Protein AF-A0A2T9YH53-F1 (afdb_monomer_lite)

Foldseek 3Di:
DVLVVLLVVLVLAPDLLLVLVCVVCVVLVVLSVQLNCSSLVNHDFLCVCCVVVLFPVQLVQAHLQQRDRHHTDPLCLQPNRPSCVVVNCVLVVVLLPDPVQDDPPCRSSVSSCQLSQVVRPDHNVRCVVCVVPPSNSSVVSSSVSCVVCVVVVVVSSVCRSPDDPDDDDDDDDDPDPDDPPDDPVVVSVVSVCVSVVPQDPVRVVVVVVVVCVVCQCVDPDCRVVCVVPPFDDWDQDPPPRDIDTD

Structure (mmCIF, N/CA/C/O backbone):
data_AF-A0A2T9YH53-F1
#
_entry.id   AF-A0A2T9YH53-F1
#
loop_
_atom_site.group_PDB
_atom_site.id
_atom_site.type_symbol
_atom_site.label_atom_id
_atom_site.label_alt_id
_atom_site.label_comp_id
_atom_site.label_asym_id
_atom_site.label_entity_id
_atom_site.label_seq_id
_atom_site.pdbx_PDB_ins_code
_atom_site.Cartn_x
_atom_site.Cartn_y
_atom_site.Cartn_z
_atom_site.occupancy
_atom_site.B_iso_or_equiv
_atom_site.auth_seq_id
_atom_site.auth_comp_id
_atom_site.auth_asym_id
_atom_site.auth_atom_id
_atom_site.pdbx_PDB_model_num
ATOM 1 N N . SER A 1 1 ? -11.893 -4.637 -3.716 1.00 51.56 1 SER A N 1
ATOM 2 C CA . SER A 1 1 ? -11.389 -3.260 -3.518 1.00 51.56 1 SER A CA 1
ATOM 3 C C . SER A 1 1 ? -11.140 -2.684 -4.897 1.00 51.56 1 SER A C 1
ATOM 5 O O . SER A 1 1 ? -10.740 -3.466 -5.752 1.00 51.56 1 SER A O 1
ATOM 7 N N . LYS A 1 2 ? -11.336 -1.378 -5.120 1.00 47.50 2 LYS A N 1
ATOM 8 C CA . LYS A 1 2 ? -11.025 -0.725 -6.409 1.00 47.50 2 LYS A CA 1
ATOM 9 C C . LYS A 1 2 ? -9.575 -0.972 -6.848 1.00 47.50 2 LYS A C 1
ATOM 11 O O . LYS A 1 2 ? -9.304 -1.132 -8.025 1.00 47.50 2 LYS A O 1
ATOM 16 N N . ILE A 1 3 ? -8.674 -1.162 -5.883 1.00 45.91 3 ILE A N 1
ATOM 17 C CA . ILE A 1 3 ? -7.280 -1.577 -6.097 1.00 45.91 3 ILE A CA 1
ATOM 18 C C . ILE A 1 3 ? -7.173 -2.996 -6.677 1.00 45.91 3 ILE A C 1
ATOM 20 O O . ILE A 1 3 ? -6.344 -3.246 -7.535 1.00 45.91 3 ILE A O 1
ATOM 24 N N . SER A 1 4 ? -8.004 -3.940 -6.226 1.00 47.47 4 SER A N 1
ATOM 25 C CA . SER A 1 4 ? -8.001 -5.330 -6.714 1.00 47.47 4 SER A CA 1
ATOM 26 C C . SER A 1 4 ? -8.462 -5.422 -8.169 1.00 47.47 4 SER A C 1
ATOM 28 O O . SER A 1 4 ? -7.908 -6.190 -8.944 1.00 47.47 4 SER A O 1
ATOM 30 N N . GLU A 1 5 ? -9.475 -4.628 -8.507 1.00 55.78 5 GLU A N 1
ATOM 31 C CA . GLU A 1 5 ? -10.019 -4.489 -9.858 1.00 55.78 5 GLU A CA 1
ATOM 32 C C . GLU A 1 5 ? -9.025 -3.752 -10.766 1.00 55.78 5 GLU A C 1
ATOM 34 O O . GLU A 1 5 ? -8.737 -4.202 -11.868 1.00 55.78 5 GLU A O 1
ATOM 39 N N . TRP A 1 6 ? -8.379 -2.700 -10.255 1.00 58.25 6 TRP A N 1
ATOM 40 C CA . TRP A 1 6 ? -7.305 -1.995 -10.952 1.00 58.25 6 TRP A CA 1
ATOM 41 C C . TRP A 1 6 ? -6.076 -2.879 -11.228 1.00 58.25 6 TRP A C 1
ATOM 43 O O . TRP A 1 6 ? -5.587 -2.869 -12.353 1.00 58.25 6 TRP A O 1
ATOM 53 N N . ILE A 1 7 ? -5.613 -3.687 -10.263 1.00 53.34 7 ILE A N 1
ATOM 54 C CA . ILE A 1 7 ? -4.496 -4.635 -10.463 1.00 53.34 7 ILE A CA 1
ATOM 55 C C . ILE A 1 7 ? -4.819 -5.617 -11.597 1.00 53.34 7 ILE A C 1
ATOM 57 O O . ILE A 1 7 ? -3.971 -5.858 -12.449 1.00 53.34 7 ILE A O 1
ATOM 61 N N . SER A 1 8 ? -6.048 -6.147 -11.627 1.00 54.78 8 SER A N 1
ATOM 62 C CA . SER A 1 8 ? -6.496 -7.080 -12.669 1.00 54.78 8 SER A CA 1
ATOM 63 C C . SER A 1 8 ? -6.620 -6.425 -14.046 1.00 54.78 8 SER A C 1
ATOM 65 O O . SER A 1 8 ? -6.424 -7.099 -15.049 1.00 54.78 8 SER A O 1
ATOM 67 N N . ASN A 1 9 ? -6.961 -5.135 -14.099 1.00 52.62 9 ASN A N 1
ATOM 68 C CA . ASN A 1 9 ? -7.209 -4.417 -15.351 1.00 52.62 9 ASN A CA 1
ATOM 69 C C . ASN A 1 9 ? -5.939 -3.848 -16.003 1.00 52.62 9 ASN A C 1
ATOM 71 O O . ASN A 1 9 ? -5.989 -3.491 -17.175 1.00 52.62 9 ASN A O 1
ATOM 75 N N . ASN A 1 10 ? -4.830 -3.721 -15.266 1.00 51.25 10 ASN A N 1
ATOM 76 C CA . ASN A 1 10 ? -3.613 -3.059 -15.758 1.00 51.25 10 ASN A CA 1
ATOM 77 C C . ASN A 1 10 ? -2.413 -4.008 -15.938 1.00 51.25 10 ASN A C 1
ATOM 79 O O . ASN A 1 10 ? -1.317 -3.534 -16.224 1.00 51.25 10 ASN A O 1
ATOM 83 N N . ASP A 1 11 ? -2.591 -5.325 -15.766 1.00 49.75 11 ASP A N 1
ATOM 84 C CA . ASP A 1 11 ? -1.526 -6.331 -15.960 1.00 49.75 11 ASP A CA 1
ATOM 85 C C . ASP A 1 11 ? -0.241 -6.015 -15.158 1.00 49.75 11 ASP A C 1
ATOM 87 O O . ASP A 1 11 ? 0.897 -6.256 -15.568 1.00 49.75 11 ASP A O 1
ATOM 91 N N . ILE A 1 12 ? -0.422 -5.433 -13.967 1.00 53.00 12 ILE A N 1
ATOM 92 C CA . ILE A 1 12 ? 0.657 -4.968 -13.084 1.00 53.00 12 ILE A CA 1
ATOM 93 C C . ILE A 1 12 ? 1.137 -6.159 -12.244 1.00 53.00 12 ILE A C 1
ATOM 95 O O . ILE A 1 12 ? 1.111 -6.150 -11.012 1.00 53.00 12 ILE A O 1
ATOM 99 N N . GLY A 1 13 ? 1.560 -7.215 -12.938 1.00 52.56 13 GLY A N 1
ATOM 100 C CA . GLY A 1 13 ? 2.227 -8.378 -12.370 1.00 52.56 13 GLY A CA 1
ATOM 101 C C . GLY A 1 13 ? 3.550 -8.010 -11.692 1.00 52.56 13 GLY A C 1
ATOM 102 O O . GLY A 1 13 ? 3.919 -6.833 -11.555 1.00 52.56 13 GLY A O 1
ATOM 103 N N . PHE A 1 14 ? 4.283 -9.032 -11.246 1.00 50.94 14 PHE A N 1
ATOM 104 C CA . PHE A 1 14 ? 5.609 -8.912 -10.629 1.00 50.94 14 PHE A CA 1
ATOM 105 C C . PHE A 1 14 ? 6.586 -8.262 -11.628 1.00 50.94 14 PHE A C 1
ATOM 107 O O . PHE A 1 14 ? 7.255 -8.942 -12.405 1.00 50.94 14 PHE A O 1
ATOM 114 N N . SER A 1 15 ? 6.632 -6.926 -11.684 1.00 57.94 15 SER A N 1
ATOM 115 C CA . SER A 1 15 ? 7.476 -6.247 -12.664 1.00 57.94 15 SER A CA 1
ATOM 116 C C . SER A 1 15 ? 8.926 -6.463 -12.276 1.00 57.94 15 SER A C 1
ATOM 118 O O . SER A 1 15 ? 9.352 -5.984 -11.220 1.00 57.94 15 SER A O 1
ATOM 120 N N . ARG A 1 16 ? 9.679 -7.111 -13.168 1.00 60.81 16 ARG A N 1
ATOM 121 C CA . ARG A 1 16 ? 11.140 -7.283 -13.091 1.00 60.81 16 ARG A CA 1
ATOM 122 C C . ARG A 1 16 ? 11.856 -6.004 -12.638 1.00 60.81 16 ARG A C 1
ATOM 124 O O . ARG A 1 16 ? 12.800 -6.071 -11.872 1.00 60.81 16 ARG A O 1
ATOM 131 N N . ASN A 1 17 ? 11.316 -4.847 -13.002 1.00 71.38 17 ASN A N 1
ATOM 132 C CA . ASN A 1 17 ? 11.894 -3.531 -12.748 1.00 71.38 17 ASN A CA 1
ATOM 133 C C . ASN A 1 17 ? 11.924 -3.137 -11.252 1.00 71.38 17 ASN A C 1
ATOM 135 O O . ASN A 1 17 ? 12.836 -2.431 -10.836 1.00 71.38 17 ASN A O 1
ATOM 139 N N . LEU A 1 18 ? 10.980 -3.603 -10.415 1.00 72.06 18 LEU A N 1
ATOM 140 C CA . LEU A 1 18 ? 11.057 -3.389 -8.955 1.00 72.06 18 LEU A CA 1
ATOM 141 C C . LEU A 1 18 ? 12.054 -4.341 -8.290 1.00 72.06 18 LEU A C 1
ATOM 143 O O . LEU A 1 18 ? 12.697 -3.961 -7.317 1.00 72.06 18 LEU A O 1
ATOM 147 N N . THR A 1 19 ? 12.202 -5.552 -8.825 1.00 73.25 19 THR A N 1
ATOM 148 C CA . THR A 1 19 ? 13.255 -6.485 -8.403 1.00 73.25 19 THR A CA 1
ATOM 149 C C . THR A 1 19 ? 14.634 -5.949 -8.787 1.00 73.25 19 THR A C 1
ATOM 151 O O . THR A 1 19 ? 15.556 -5.996 -7.983 1.00 73.25 19 THR A O 1
ATOM 154 N N . ASP A 1 20 ? 14.766 -5.349 -9.970 1.00 74.19 20 ASP A N 1
ATOM 155 C CA . ASP A 1 20 ? 15.992 -4.666 -10.391 1.00 74.19 20 ASP A CA 1
ATOM 156 C C . ASP A 1 20 ? 16.300 -3.460 -9.486 1.00 74.19 20 ASP A C 1
ATOM 158 O O . ASP A 1 20 ? 17.455 -3.233 -9.132 1.00 74.19 20 ASP A O 1
ATOM 162 N N . LEU A 1 21 ? 15.275 -2.714 -9.053 1.00 75.00 21 LEU A N 1
ATOM 163 C CA . LEU A 1 21 ? 15.433 -1.622 -8.088 1.00 75.00 21 LEU A CA 1
ATOM 164 C C . LEU A 1 21 ? 15.893 -2.132 -6.712 1.00 75.00 21 LEU A C 1
ATOM 166 O O . LEU A 1 21 ? 16.725 -1.500 -6.068 1.00 75.00 21 LEU A O 1
ATOM 170 N N . GLU A 1 22 ? 15.386 -3.282 -6.270 1.00 78.06 22 GLU A N 1
ATOM 171 C CA . GLU A 1 22 ? 15.824 -3.944 -5.038 1.00 78.06 22 GLU A CA 1
ATOM 172 C C . GLU A 1 22 ? 17.295 -4.368 -5.094 1.00 78.06 22 GLU A C 1
ATOM 174 O O . GLU A 1 22 ? 18.016 -4.181 -4.116 1.00 78.06 22 GLU A O 1
ATOM 179 N N . LEU A 1 23 ? 17.760 -4.864 -6.245 1.00 77.69 23 LEU A N 1
ATOM 180 C CA . LEU A 1 23 ? 19.172 -5.194 -6.461 1.00 77.69 23 LEU A CA 1
ATOM 181 C C . LEU A 1 23 ? 20.074 -3.951 -6.443 1.00 77.69 23 LEU A C 1
ATOM 183 O O . LEU A 1 23 ? 21.206 -4.026 -5.973 1.00 77.69 23 LEU A O 1
ATOM 187 N N . LEU A 1 24 ? 19.582 -2.813 -6.940 1.00 76.06 24 LEU A N 1
ATOM 188 C CA . LEU A 1 24 ? 20.323 -1.546 -6.967 1.00 76.06 24 LEU A CA 1
ATOM 189 C C . LEU A 1 24 ? 20.383 -0.844 -5.610 1.00 76.06 24 LEU A C 1
ATOM 191 O O . LEU A 1 24 ? 21.354 -0.149 -5.317 1.00 76.06 24 LEU A O 1
ATOM 195 N N . TYR A 1 25 ? 19.350 -1.020 -4.789 1.00 77.69 25 TYR A N 1
ATOM 196 C CA . TYR A 1 25 ? 19.219 -0.375 -3.488 1.00 77.69 25 TYR A CA 1
ATOM 197 C C . TYR A 1 25 ? 18.960 -1.425 -2.398 1.00 77.69 25 TYR A C 1
ATOM 199 O O . TYR A 1 25 ? 17.868 -1.445 -1.819 1.00 77.69 25 TYR A O 1
ATOM 207 N N . PRO A 1 26 ? 19.951 -2.280 -2.073 1.00 78.38 26 PRO A N 1
ATOM 208 C CA . PRO A 1 26 ? 19.778 -3.369 -1.108 1.00 78.38 26 PRO A CA 1
ATOM 209 C C . PRO A 1 26 ? 19.396 -2.861 0.288 1.00 78.38 26 PRO A C 1
ATOM 211 O O . PRO A 1 26 ? 18.558 -3.469 0.951 1.00 78.38 26 PRO A O 1
ATOM 214 N N . GLU A 1 27 ? 19.891 -1.683 0.684 1.00 76.44 27 GLU A N 1
ATOM 215 C CA . GLU A 1 27 ? 19.500 -0.983 1.921 1.00 76.44 27 GLU A CA 1
ATOM 216 C C . GLU A 1 27 ? 17.981 -0.741 2.022 1.00 76.44 27 GLU A C 1
ATOM 218 O O . GLU A 1 27 ? 17.404 -0.675 3.107 1.00 76.44 27 GLU A O 1
ATOM 223 N N . HIS A 1 28 ? 17.302 -0.647 0.876 1.00 77.19 28 HIS A N 1
ATOM 224 C CA . HIS A 1 28 ? 15.867 -0.397 0.777 1.00 77.19 28 HIS A CA 1
ATOM 225 C C . HIS A 1 28 ? 15.062 -1.663 0.449 1.00 77.19 28 HIS A C 1
ATOM 227 O O . HIS A 1 28 ? 13.840 -1.575 0.311 1.00 77.19 28 HIS A O 1
ATOM 233 N N . SER A 1 29 ? 15.693 -2.843 0.364 1.00 81.06 29 SER A N 1
ATOM 234 C CA . SER A 1 29 ? 15.044 -4.105 -0.033 1.00 81.06 29 SER A CA 1
ATOM 235 C C . SER A 1 29 ? 13.776 -4.383 0.778 1.00 81.06 29 SER A C 1
ATOM 237 O O . SER A 1 29 ? 12.696 -4.555 0.212 1.00 81.06 29 SER A O 1
ATOM 239 N N . SER A 1 30 ? 13.845 -4.295 2.112 1.00 80.06 30 SER A N 1
ATOM 240 C CA . SER A 1 30 ? 12.690 -4.545 2.993 1.00 80.06 30 SER A CA 1
ATOM 241 C C . SER A 1 30 ? 11.481 -3.638 2.708 1.00 80.06 30 SER A C 1
ATOM 243 O O . SER A 1 30 ? 10.330 -4.002 2.966 1.00 80.06 30 SER A O 1
ATOM 245 N N . VAL A 1 31 ? 11.735 -2.452 2.160 1.00 84.38 31 VAL A N 1
ATOM 246 C CA . VAL A 1 31 ? 10.747 -1.421 1.853 1.00 84.38 31 VAL A CA 1
ATOM 247 C C . VAL A 1 31 ? 10.212 -1.595 0.436 1.00 84.38 31 VAL A C 1
ATOM 249 O O . VAL A 1 31 ? 9.001 -1.531 0.226 1.00 84.38 31 VAL A O 1
ATOM 252 N N . ILE A 1 32 ? 11.083 -1.915 -0.520 1.00 83.31 32 ILE A N 1
ATOM 253 C CA . ILE A 1 32 ? 10.700 -2.282 -1.887 1.00 83.31 32 ILE A CA 1
ATOM 254 C C . ILE A 1 32 ? 9.802 -3.526 -1.860 1.00 83.31 32 ILE A C 1
ATOM 256 O O . ILE A 1 32 ? 8.762 -3.556 -2.516 1.00 83.31 32 ILE A O 1
ATOM 260 N N . GLN A 1 33 ? 10.083 -4.487 -0.977 1.00 83.44 33 GLN A N 1
ATOM 261 C CA . GLN A 1 33 ? 9.203 -5.627 -0.715 1.00 83.44 33 GLN A CA 1
ATOM 262 C C . GLN A 1 33 ? 7.802 -5.214 -0.238 1.00 83.44 33 GLN A C 1
ATOM 264 O O . GLN A 1 33 ? 6.816 -5.880 -0.559 1.00 83.44 33 GLN A O 1
ATOM 269 N N . LYS A 1 34 ? 7.655 -4.104 0.498 1.00 88.19 34 LYS A N 1
ATOM 270 C CA . LYS A 1 34 ? 6.325 -3.577 0.859 1.00 88.19 34 LYS A CA 1
ATOM 271 C C . LYS A 1 34 ? 5.604 -3.001 -0.356 1.00 88.19 34 LYS A C 1
ATOM 273 O O . LYS A 1 34 ? 4.411 -3.251 -0.492 1.00 88.19 34 LYS A O 1
ATOM 278 N N . ILE A 1 35 ? 6.307 -2.301 -1.247 1.00 87.25 35 ILE A N 1
ATOM 279 C CA . ILE A 1 35 ? 5.751 -1.803 -2.518 1.00 87.25 35 ILE A CA 1
ATOM 280 C C . ILE A 1 35 ? 5.279 -2.978 -3.383 1.00 87.25 35 ILE A C 1
ATOM 282 O O . ILE A 1 35 ? 4.137 -2.982 -3.843 1.00 87.25 35 ILE A O 1
ATOM 286 N N . ILE A 1 36 ? 6.102 -4.023 -3.520 1.00 82.75 36 ILE A N 1
ATOM 287 C CA . ILE A 1 36 ? 5.736 -5.264 -4.216 1.00 82.75 36 ILE A CA 1
ATOM 288 C C . ILE A 1 36 ? 4.481 -5.872 -3.581 1.00 82.75 36 ILE A C 1
ATOM 290 O O . ILE A 1 36 ? 3.508 -6.145 -4.283 1.00 82.75 36 ILE A O 1
ATOM 294 N N . LYS A 1 37 ? 4.447 -6.014 -2.247 1.00 84.19 37 LYS A N 1
ATOM 295 C CA . LYS A 1 37 ? 3.269 -6.509 -1.514 1.00 84.19 37 LYS A CA 1
ATOM 296 C C . LYS A 1 37 ? 2.022 -5.667 -1.776 1.00 84.19 37 LYS A C 1
ATOM 298 O O . LYS A 1 37 ? 0.938 -6.238 -1.864 1.00 84.19 37 LYS A O 1
ATOM 303 N N . ILE A 1 38 ? 2.140 -4.345 -1.890 1.00 85.38 38 ILE A N 1
ATOM 304 C CA . ILE A 1 38 ? 1.010 -3.468 -2.223 1.00 85.38 38 ILE A CA 1
ATOM 305 C C . ILE A 1 38 ? 0.497 -3.792 -3.629 1.00 85.38 38 ILE A C 1
ATOM 307 O O . ILE A 1 38 ? -0.699 -4.039 -3.786 1.00 85.38 38 ILE A O 1
ATOM 311 N N . ARG A 1 39 ? 1.395 -3.882 -4.617 1.00 80.56 39 ARG A N 1
ATOM 312 C CA . ARG A 1 39 ? 1.048 -4.178 -6.017 1.00 80.56 39 ARG A CA 1
ATOM 313 C C . ARG A 1 39 ? 0.346 -5.513 -6.200 1.00 80.56 39 ARG A C 1
ATOM 315 O O . ARG A 1 39 ? -0.628 -5.585 -6.930 1.00 80.56 39 ARG A O 1
ATOM 322 N N . ILE A 1 40 ? 0.780 -6.555 -5.496 1.00 73.50 40 ILE A N 1
ATOM 323 C CA . ILE A 1 40 ? 0.149 -7.884 -5.587 1.00 73.50 40 ILE A CA 1
ATOM 324 C C . ILE A 1 40 ? -1.048 -8.050 -4.631 1.00 73.50 40 ILE A C 1
ATOM 326 O O . ILE A 1 40 ? -1.585 -9.148 -4.473 1.00 73.50 40 ILE A O 1
ATOM 330 N N . GLY A 1 41 ? -1.448 -6.990 -3.915 1.00 76.56 41 GLY A N 1
ATOM 331 C CA . GLY A 1 41 ? -2.545 -7.030 -2.941 1.00 76.56 41 GLY A CA 1
ATOM 332 C C . GLY A 1 41 ? -2.250 -7.855 -1.677 1.00 76.56 41 GLY A C 1
ATOM 333 O O . GLY A 1 41 ? -3.166 -8.226 -0.933 1.00 76.56 41 GLY A O 1
ATOM 334 N N . CYS A 1 42 ? -0.980 -8.154 -1.406 1.00 81.06 42 CYS A N 1
ATOM 335 C CA . CYS A 1 42 ? -0.516 -8.891 -0.228 1.00 81.06 42 CYS A CA 1
ATOM 336 C C . CYS A 1 42 ? -0.131 -7.993 0.957 1.00 81.06 42 CYS A C 1
ATOM 338 O O . CYS A 1 42 ? 0.196 -8.510 2.020 1.00 81.06 42 CYS A O 1
ATOM 340 N N . PHE A 1 43 ? -0.205 -6.670 0.820 1.00 88.62 43 PHE A N 1
ATOM 341 C CA . PHE A 1 43 ? 0.053 -5.746 1.923 1.00 88.62 43 PHE A CA 1
ATOM 342 C C . PHE A 1 43 ? -1.017 -5.849 3.024 1.00 88.62 43 PHE A C 1
ATOM 344 O O . PHE A 1 43 ? -2.219 -5.904 2.744 1.00 88.62 43 PHE A O 1
ATOM 351 N N . ASN A 1 44 ? -0.573 -5.870 4.284 1.00 90.31 44 ASN A N 1
ATOM 352 C CA . ASN A 1 44 ? -1.451 -5.974 5.448 1.00 90.31 44 ASN A CA 1
ATOM 353 C C . ASN A 1 44 ? -1.977 -4.590 5.847 1.00 90.31 44 ASN A C 1
ATOM 355 O O . ASN A 1 44 ? -1.256 -3.756 6.395 1.00 90.31 44 ASN A O 1
ATOM 359 N N . THR A 1 45 ? -3.258 -4.375 5.570 1.00 94.00 45 THR A N 1
ATOM 360 C CA . THR A 1 45 ? -4.038 -3.214 6.018 1.00 94.00 45 THR A CA 1
ATOM 361 C C . THR A 1 45 ? -4.960 -3.632 7.160 1.00 94.00 45 THR A C 1
ATOM 363 O O . THR A 1 45 ? -5.320 -4.812 7.218 1.00 94.00 45 THR A O 1
ATOM 366 N N . ALA A 1 46 ? -5.387 -2.710 8.032 1.00 94.00 46 ALA A N 1
ATOM 367 C CA . ALA A 1 46 ? -6.308 -3.069 9.113 1.00 94.00 46 ALA A CA 1
ATOM 368 C C . ALA A 1 46 ? -7.601 -3.691 8.572 1.00 94.00 46 ALA A C 1
ATOM 370 O O . ALA A 1 46 ? -8.045 -4.703 9.101 1.00 94.00 46 ALA A O 1
ATOM 371 N N . LEU A 1 47 ? -8.129 -3.192 7.443 1.00 92.12 47 LEU A N 1
ATOM 372 C CA . LEU A 1 47 ? -9.297 -3.791 6.793 1.00 92.12 47 LEU A CA 1
ATOM 373 C C . LEU A 1 47 ? -9.066 -5.263 6.426 1.00 92.12 47 LEU A C 1
ATOM 375 O O . LEU A 1 47 ? -9.953 -6.098 6.591 1.00 92.12 47 LEU A O 1
ATOM 379 N N . LYS A 1 48 ? -7.886 -5.594 5.888 1.00 91.94 48 LYS A N 1
ATOM 380 C CA . LYS A 1 48 ? -7.561 -6.972 5.499 1.00 91.94 48 LYS A CA 1
ATOM 381 C C . LYS A 1 48 ? -7.413 -7.872 6.725 1.00 91.94 48 LYS A C 1
ATOM 383 O O . LYS A 1 48 ? -7.905 -8.994 6.692 1.00 91.94 48 LYS A O 1
ATOM 388 N N . LEU A 1 49 ? -6.780 -7.365 7.781 1.00 92.94 49 LEU A N 1
ATOM 389 C CA . LEU A 1 49 ? -6.585 -8.091 9.035 1.00 92.94 49 LEU A CA 1
ATOM 390 C C . LEU A 1 49 ? -7.901 -8.293 9.804 1.00 92.94 49 LEU A C 1
ATOM 392 O O . LEU A 1 49 ? -8.121 -9.361 10.365 1.00 92.94 49 LEU A O 1
ATOM 396 N N . ALA A 1 50 ? -8.810 -7.319 9.778 1.00 92.00 50 ALA A N 1
ATOM 397 C CA . ALA A 1 50 ? -10.148 -7.453 10.350 1.00 92.00 50 ALA A CA 1
ATOM 398 C C . ALA A 1 50 ? -10.983 -8.485 9.575 1.00 92.00 50 ALA A C 1
ATOM 400 O O . ALA A 1 50 ? -11.587 -9.382 10.156 1.00 92.00 50 ALA A O 1
ATOM 401 N N . LYS A 1 51 ? -10.927 -8.456 8.235 1.00 90.25 51 LYS A N 1
ATOM 402 C CA . LYS A 1 51 ? -11.579 -9.474 7.392 1.00 90.25 51 LYS A CA 1
ATOM 403 C C . LYS A 1 51 ? -11.064 -10.890 7.643 1.00 90.25 51 LYS A C 1
ATOM 405 O O . LYS A 1 51 ? -11.838 -11.832 7.510 1.00 90.25 51 LYS A O 1
ATOM 410 N N . SER A 1 52 ? -9.787 -11.049 7.994 1.00 89.50 52 SER A N 1
ATOM 411 C CA . SER A 1 52 ? -9.206 -12.343 8.373 1.00 89.50 52 SER A CA 1
ATOM 412 C C . SER A 1 52 ? -9.383 -12.692 9.852 1.00 89.50 52 SER A C 1
ATOM 414 O O . SER A 1 52 ? -8.765 -13.652 10.303 1.00 89.50 52 SER A O 1
ATOM 416 N N . LYS A 1 53 ? -10.189 -11.927 10.606 1.00 90.06 53 LYS A N 1
ATOM 417 C CA . LYS A 1 53 ? -10.417 -12.106 12.052 1.00 90.06 53 LYS A CA 1
ATOM 418 C C . LYS A 1 53 ? -9.136 -12.041 12.894 1.00 90.06 53 LYS A C 1
ATOM 420 O O . LYS A 1 53 ? -9.065 -12.598 13.980 1.00 90.06 53 LYS A O 1
ATOM 425 N N . THR A 1 54 ? -8.107 -11.370 12.377 1.00 91.69 54 THR A N 1
ATOM 426 C CA . THR A 1 54 ? -6.843 -11.107 13.080 1.00 91.69 54 THR A CA 1
ATOM 427 C C . THR A 1 54 ? -6.916 -9.823 13.903 1.00 91.69 54 THR A C 1
ATOM 429 O O . THR A 1 54 ? -6.221 -9.698 14.901 1.00 91.69 54 THR A O 1
ATOM 432 N N . LEU A 1 55 ? -7.748 -8.871 13.478 1.00 92.44 55 LEU A N 1
ATOM 433 C CA . LEU A 1 55 ? -8.120 -7.685 14.246 1.00 92.44 55 LEU A CA 1
ATOM 434 C C . LEU A 1 55 ? -9.625 -7.708 14.527 1.00 92.44 55 LEU A C 1
ATOM 436 O O . LEU A 1 55 ? -10.374 -8.375 13.809 1.00 92.44 55 LEU A O 1
ATOM 440 N N . ALA A 1 56 ? -10.052 -6.945 15.535 1.00 92.56 56 ALA A N 1
ATOM 441 C CA . ALA A 1 56 ? -11.458 -6.771 15.878 1.00 92.56 56 ALA A CA 1
ATOM 442 C C . ALA A 1 56 ? -12.294 -6.260 14.689 1.00 92.56 56 ALA A C 1
ATOM 444 O O . ALA A 1 56 ? -11.823 -5.485 13.847 1.00 92.56 56 ALA A O 1
ATOM 445 N N . ASP A 1 57 ? -13.566 -6.662 14.650 1.00 93.94 57 ASP A N 1
ATOM 446 C CA . ASP A 1 57 ? -14.485 -6.328 13.556 1.00 93.94 57 ASP A CA 1
ATOM 447 C C . ASP A 1 57 ? -14.778 -4.820 13.452 1.00 93.94 57 ASP A C 1
ATOM 449 O O . ASP A 1 57 ? -15.174 -4.349 12.385 1.00 93.94 57 ASP A O 1
ATOM 453 N N . GLU A 1 58 ? -14.512 -4.026 14.499 1.00 93.81 58 GLU A N 1
ATOM 454 C CA . GLU A 1 58 ? -14.620 -2.562 14.425 1.00 93.81 58 GLU A CA 1
ATOM 455 C C . GLU A 1 58 ? -13.735 -1.964 13.313 1.00 93.81 58 GLU A C 1
ATOM 457 O O . GLU A 1 58 ? -14.132 -1.010 12.636 1.00 93.81 58 GLU A O 1
ATOM 462 N N . TYR A 1 59 ? -12.579 -2.575 13.031 1.00 94.69 59 TYR A N 1
ATOM 463 C CA . TYR A 1 59 ? -11.643 -2.112 12.002 1.00 94.69 59 TYR A CA 1
ATOM 464 C C . TYR A 1 59 ? -12.080 -2.457 10.570 1.00 94.69 59 TYR A C 1
ATOM 466 O O . TYR A 1 59 ? -11.401 -2.095 9.605 1.00 94.69 59 TYR A O 1
ATOM 474 N N . LEU A 1 60 ? -13.241 -3.102 10.394 1.00 93.00 60 LEU A N 1
ATOM 475 C CA . LEU A 1 60 ? -13.892 -3.223 9.087 1.00 93.00 60 LEU A CA 1
ATOM 476 C C . LEU A 1 60 ? -14.405 -1.877 8.567 1.00 93.00 60 LEU A C 1
ATOM 478 O O . LEU A 1 60 ? -14.494 -1.707 7.353 1.00 93.00 60 LEU A O 1
ATOM 482 N N . ASN A 1 61 ? -14.712 -0.936 9.466 1.00 95.06 61 ASN A N 1
ATOM 483 C CA . ASN A 1 61 ? -15.264 0.382 9.131 1.00 95.06 61 ASN A CA 1
ATOM 484 C C . ASN A 1 61 ? -14.469 1.544 9.745 1.00 95.06 61 ASN A C 1
ATOM 486 O O . ASN A 1 61 ? -14.799 2.704 9.517 1.00 95.06 61 ASN A O 1
ATOM 490 N N . LYS A 1 62 ? -13.418 1.248 10.514 1.00 95.12 62 LYS A N 1
ATOM 491 C CA . LYS A 1 62 ? -12.642 2.227 11.277 1.00 95.12 62 LYS A CA 1
ATOM 492 C C . LYS A 1 62 ? -11.150 2.063 11.022 1.00 95.12 62 LYS A C 1
ATOM 494 O O . LYS A 1 62 ? -10.643 0.952 10.869 1.00 95.12 62 LYS A O 1
ATOM 499 N N . CYS A 1 63 ? -10.429 3.175 11.004 1.00 96.19 63 CYS A N 1
ATOM 500 C CA . CYS A 1 63 ? -8.977 3.172 10.885 1.00 96.19 63 CYS A CA 1
ATOM 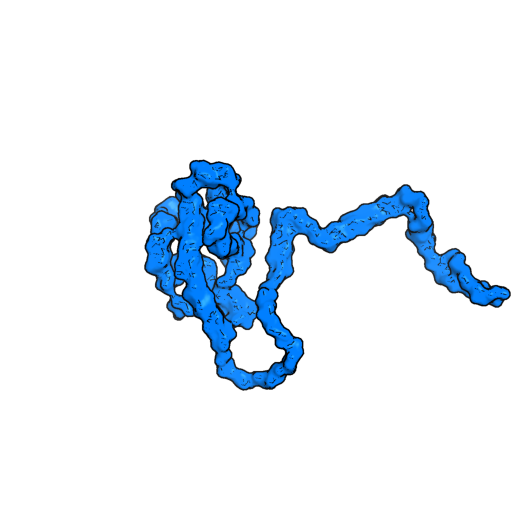501 C C . CYS A 1 63 ? -8.327 3.213 12.279 1.00 96.19 63 CYS A C 1
ATOM 503 O O . CYS A 1 63 ? -8.575 4.176 13.006 1.00 96.19 63 CYS A O 1
ATOM 505 N N . PRO A 1 64 ? -7.439 2.264 12.638 1.00 95.69 64 PRO A N 1
ATOM 506 C CA . PRO A 1 64 ? -6.767 2.264 13.944 1.00 95.69 64 PRO A CA 1
ATOM 507 C C . PRO A 1 64 ? -5.761 3.408 14.124 1.00 95.69 64 PRO A C 1
ATOM 509 O O . PRO A 1 64 ? -5.310 3.678 15.229 1.00 95.69 64 PRO A O 1
ATOM 512 N N . PHE A 1 65 ? -5.367 4.072 13.035 1.00 96.06 65 PHE A N 1
ATOM 513 C CA . PHE A 1 65 ? -4.332 5.106 13.064 1.00 96.06 65 PHE A CA 1
ATOM 514 C C . PHE A 1 65 ? -4.899 6.511 13.223 1.00 96.06 65 PHE A C 1
ATOM 516 O O . PHE A 1 65 ? -4.329 7.329 13.941 1.00 96.06 65 PHE A O 1
ATOM 523 N N . CYS A 1 66 ? -5.992 6.814 12.518 1.00 95.50 66 CYS A N 1
ATOM 524 C CA . CYS A 1 66 ? -6.621 8.134 12.557 1.00 95.50 66 CYS A CA 1
ATOM 525 C C . CYS A 1 66 ? -7.962 8.163 13.294 1.00 95.50 66 CYS A C 1
ATOM 527 O O . CYS A 1 66 ? -8.540 9.238 13.420 1.00 95.50 66 CYS A O 1
ATOM 529 N N . ASN A 1 67 ? -8.464 7.009 13.749 1.00 92.75 67 ASN A N 1
ATOM 530 C CA . ASN A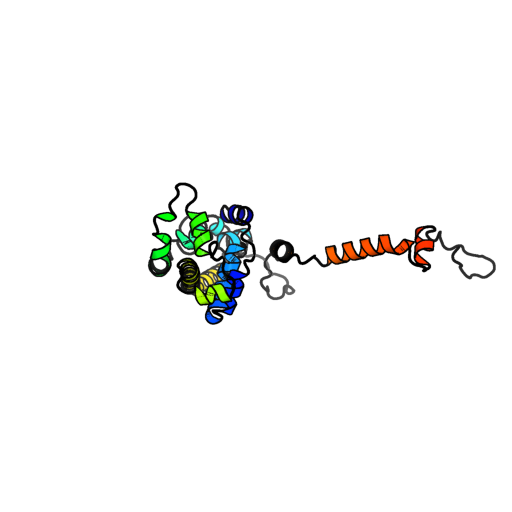 1 67 ? -9.729 6.848 14.473 1.00 92.75 67 ASN A CA 1
ATOM 531 C C . ASN A 1 67 ? -10.982 7.360 13.742 1.00 92.75 67 ASN A C 1
ATOM 533 O O . ASN A 1 67 ? -12.046 7.474 14.345 1.00 92.75 67 ASN A O 1
ATOM 537 N N . LYS A 1 68 ? -10.891 7.630 12.435 1.00 93.06 68 LYS A N 1
ATOM 538 C CA . LYS A 1 68 ? -12.045 7.990 11.606 1.00 93.06 68 LYS A CA 1
ATOM 539 C C . LYS A 1 68 ? -12.857 6.748 11.239 1.00 93.06 68 LYS A C 1
ATOM 541 O O . LYS A 1 68 ? -12.298 5.656 11.102 1.00 93.06 68 LYS A O 1
ATOM 546 N N . PHE A 1 69 ? -14.157 6.946 11.015 1.00 94.25 69 PHE A N 1
ATOM 547 C CA . PHE A 1 69 ? -15.086 5.939 10.490 1.00 94.25 69 PHE A CA 1
ATOM 548 C C . PHE A 1 69 ? -14.896 5.742 8.974 1.00 94.25 69 PHE A C 1
ATOM 550 O O . PHE A 1 69 ? -15.778 5.977 8.155 1.00 94.25 69 PHE A O 1
ATOM 557 N N . GLU A 1 70 ? -13.670 5.391 8.600 1.00 90.50 70 GLU A N 1
ATOM 558 C CA . GLU A 1 70 ? -13.280 4.953 7.267 1.00 90.50 70 GLU A CA 1
ATOM 559 C C . GLU A 1 70 ? -12.276 3.807 7.458 1.00 90.50 70 GLU A C 1
ATOM 561 O O . GLU A 1 70 ? -11.330 3.958 8.239 1.00 90.50 70 GLU A O 1
ATOM 566 N N . PRO A 1 71 ? -12.439 2.657 6.782 1.00 92.38 71 PRO A N 1
ATOM 567 C CA . PRO A 1 71 ? -11.515 1.550 6.941 1.00 92.38 71 PRO A CA 1
ATOM 568 C C . PRO A 1 71 ? -10.131 1.895 6.415 1.00 92.38 71 PRO A C 1
ATOM 570 O O . PRO A 1 71 ? -9.953 2.523 5.366 1.00 92.38 71 PRO A O 1
ATOM 573 N N . GLU A 1 72 ? -9.124 1.382 7.105 1.00 94.50 72 GLU A N 1
ATOM 574 C CA . GLU A 1 72 ? -7.758 1.539 6.655 1.00 94.50 72 GLU A CA 1
ATOM 575 C C . GLU A 1 72 ? -7.486 0.616 5.458 1.00 94.50 72 GLU A C 1
ATOM 577 O O . GLU A 1 72 ? -7.292 -0.589 5.603 1.00 94.50 72 GLU A O 1
ATOM 582 N N . THR A 1 73 ? -7.517 1.192 4.258 1.00 90.88 73 THR A N 1
ATOM 583 C CA . THR A 1 73 ? -7.111 0.584 2.981 1.00 90.88 73 THR A CA 1
ATOM 584 C C . THR A 1 73 ? -5.748 1.123 2.539 1.00 90.88 73 THR A C 1
ATOM 586 O O . THR A 1 73 ? -5.242 2.074 3.125 1.00 90.88 73 THR A O 1
ATOM 589 N N . VAL A 1 74 ? -5.154 0.575 1.471 1.00 88.56 74 VAL A N 1
ATOM 590 C CA . VAL A 1 74 ? -3.930 1.153 0.876 1.00 88.56 74 VAL A CA 1
ATOM 591 C C . VAL A 1 74 ? -4.180 2.589 0.395 1.00 88.56 74 VAL A C 1
ATOM 593 O O . VAL A 1 74 ? -3.356 3.457 0.654 1.00 88.56 74 VAL A O 1
ATOM 596 N N . GLU A 1 75 ? -5.327 2.862 -0.237 1.00 86.00 75 GLU A N 1
ATOM 597 C CA . GLU A 1 75 ? -5.715 4.221 -0.647 1.00 86.00 75 GLU A CA 1
ATOM 598 C C . GLU A 1 75 ? -5.830 5.161 0.556 1.00 86.00 75 GLU A C 1
ATOM 600 O O . GLU A 1 75 ? -5.289 6.267 0.548 1.00 86.00 75 GLU A O 1
ATOM 605 N N . HIS A 1 76 ? -6.504 4.713 1.618 1.00 89.25 76 HIS A N 1
ATOM 606 C CA . HIS A 1 76 ? -6.611 5.500 2.838 1.00 89.25 76 HIS A CA 1
ATOM 607 C C . HIS A 1 76 ? -5.221 5.744 3.441 1.00 89.25 76 HIS A C 1
ATOM 609 O O . HIS A 1 76 ? -4.862 6.881 3.716 1.00 89.25 76 HIS A O 1
ATOM 615 N N . TYR A 1 77 ? -4.395 4.711 3.581 1.00 91.62 77 TYR A N 1
ATOM 616 C CA . TYR A 1 77 ? -3.043 4.813 4.124 1.00 91.62 77 TYR A CA 1
ATOM 617 C C . TYR A 1 77 ? -2.147 5.781 3.333 1.00 91.62 77 TYR A C 1
ATOM 619 O O . TYR A 1 77 ? -1.542 6.673 3.937 1.00 91.62 77 TYR A O 1
ATOM 627 N N . LEU A 1 78 ? -2.101 5.652 2.004 1.00 88.62 78 LEU A N 1
ATOM 628 C CA . LEU A 1 78 ? -1.201 6.423 1.145 1.00 88.62 78 LEU A CA 1
ATOM 629 C C . LEU A 1 78 ? -1.683 7.848 0.860 1.00 88.62 78 LEU A C 1
ATOM 631 O O . LEU A 1 78 ? -0.826 8.710 0.704 1.00 88.62 78 LEU A O 1
ATOM 635 N N . PHE A 1 79 ? -2.997 8.130 0.845 1.00 85.75 79 PHE A N 1
ATOM 636 C CA . PHE A 1 79 ? -3.507 9.445 0.400 1.00 85.75 79 PHE A CA 1
ATOM 637 C C . PHE A 1 79 ? -4.446 10.176 1.356 1.00 85.75 79 PHE A C 1
ATOM 639 O O . PHE A 1 79 ? -4.548 11.395 1.248 1.00 85.75 79 PHE A O 1
ATOM 646 N N . LYS A 1 80 ? -5.127 9.496 2.291 1.00 88.12 80 LYS A N 1
ATOM 647 C CA . LYS A 1 80 ? -6.221 10.123 3.071 1.00 88.12 80 LYS A CA 1
ATOM 648 C C . LYS A 1 80 ? -6.029 10.128 4.584 1.00 88.12 80 LYS A C 1
ATOM 650 O O . LYS A 1 80 ? -6.525 11.018 5.266 1.00 88.12 80 LYS A O 1
ATOM 655 N N . CYS A 1 81 ? -5.309 9.151 5.124 1.00 93.38 81 CYS A N 1
ATOM 656 C CA . CYS A 1 81 ? -5.182 8.929 6.558 1.00 93.38 81 CYS A CA 1
ATOM 657 C C . CYS A 1 81 ? -4.533 10.143 7.213 1.00 93.38 81 CYS A C 1
ATOM 659 O O . CYS A 1 81 ? -3.399 10.480 6.863 1.00 93.38 81 CYS A O 1
ATOM 661 N N . SER A 1 82 ? -5.245 10.772 8.151 1.00 93.50 82 SER A N 1
ATOM 662 C CA . SER A 1 82 ? -4.805 12.022 8.777 1.00 93.50 82 SER A CA 1
ATOM 663 C C . SER A 1 82 ? -3.685 11.835 9.795 1.00 93.50 82 SER A C 1
ATOM 665 O O . SER A 1 82 ? -3.033 12.802 10.162 1.00 93.50 82 SER A O 1
ATOM 667 N N . LYS A 1 83 ? -3.422 10.595 10.231 1.00 96.25 83 LYS A N 1
ATOM 668 C CA . LYS A 1 83 ? -2.272 10.277 11.090 1.00 96.25 83 LYS A CA 1
ATOM 669 C C . LYS A 1 83 ? -0.934 10.529 10.393 1.00 96.25 83 LYS A C 1
ATOM 671 O O . LYS A 1 83 ? 0.057 10.775 11.066 1.00 96.25 83 LYS A O 1
ATOM 676 N N . TRP A 1 84 ? -0.920 10.435 9.064 1.00 95.00 84 TRP A N 1
ATOM 677 C CA . TRP A 1 84 ? 0.290 10.507 8.247 1.00 95.00 84 TRP A CA 1
ATOM 678 C C . TRP A 1 84 ? 0.361 11.781 7.408 1.00 95.00 84 TRP A C 1
ATOM 680 O O . TRP A 1 84 ? 1.126 11.808 6.451 1.00 95.00 84 TRP A O 1
ATOM 690 N N . THR A 1 85 ? -0.464 12.794 7.693 1.00 92.12 85 THR A N 1
ATOM 691 C CA . THR A 1 85 ? -0.548 14.011 6.870 1.00 92.12 85 THR A CA 1
ATOM 692 C C . THR A 1 85 ? 0.808 14.690 6.742 1.00 92.12 85 THR A C 1
ATOM 694 O O . THR A 1 85 ? 1.243 14.941 5.623 1.00 92.12 85 THR A O 1
ATOM 697 N N . ASP A 1 86 ? 1.505 14.907 7.857 1.00 91.56 86 ASP A N 1
ATOM 698 C CA . ASP A 1 86 ? 2.763 15.657 7.868 1.00 91.56 86 ASP A CA 1
ATOM 699 C C . ASP A 1 86 ? 3.873 14.889 7.142 1.00 91.56 86 ASP A C 1
ATOM 701 O O . ASP A 1 86 ? 4.532 15.433 6.257 1.00 91.56 86 ASP A O 1
ATOM 705 N N . GLN A 1 87 ? 4.027 13.588 7.427 1.00 93.31 87 GLN A N 1
ATOM 706 C CA . GLN A 1 87 ? 4.997 12.738 6.729 1.00 93.31 87 GLN A CA 1
ATOM 707 C C . GLN A 1 87 ? 4.668 12.616 5.239 1.00 93.31 87 GLN A C 1
ATOM 709 O O . GLN A 1 87 ? 5.565 12.645 4.401 1.00 93.31 87 GLN A O 1
ATOM 714 N N . ARG A 1 88 ? 3.383 12.482 4.889 1.00 93.44 88 ARG A N 1
ATOM 715 C CA . ARG A 1 88 ? 2.939 12.397 3.495 1.00 93.44 88 ARG A CA 1
ATOM 716 C C . ARG A 1 88 ? 3.228 13.697 2.762 1.00 93.44 88 ARG A C 1
ATOM 718 O O . ARG A 1 88 ? 3.745 13.639 1.657 1.00 93.44 88 ARG A O 1
ATOM 725 N N . GLN A 1 89 ? 2.924 14.846 3.353 1.00 90.19 89 GLN A N 1
ATOM 726 C CA . GLN A 1 89 ? 3.170 16.136 2.718 1.00 90.19 89 GLN A CA 1
ATOM 727 C C . GLN A 1 89 ? 4.670 16.397 2.562 1.00 90.19 89 GLN A C 1
ATOM 729 O O . GLN A 1 89 ? 5.104 16.837 1.504 1.00 90.19 89 GLN A O 1
ATOM 734 N N . SER A 1 90 ? 5.459 16.065 3.585 1.00 92.81 90 SER A N 1
ATOM 735 C CA . SER A 1 90 ? 6.912 16.228 3.579 1.00 92.81 90 SER A CA 1
ATOM 736 C C . SER A 1 90 ? 7.613 15.341 2.540 1.00 92.81 90 SER A C 1
ATOM 738 O O . SER A 1 90 ? 8.525 15.807 1.869 1.00 92.81 90 SER A O 1
ATOM 740 N N . ILE A 1 91 ? 7.185 14.081 2.381 1.00 91.81 91 ILE A N 1
ATOM 741 C CA . ILE A 1 91 ? 7.883 13.090 1.537 1.00 91.81 91 ILE A CA 1
ATOM 742 C C . ILE A 1 91 ? 7.246 12.945 0.146 1.00 91.81 91 ILE A C 1
ATOM 744 O O . ILE A 1 91 ? 7.944 12.792 -0.852 1.00 91.81 91 ILE A O 1
ATOM 748 N N . LEU A 1 92 ? 5.914 12.944 0.073 1.00 88.62 92 LEU A N 1
ATOM 749 C CA . LEU A 1 92 ? 5.146 12.675 -1.149 1.00 88.62 92 LEU A CA 1
ATOM 750 C C . LEU A 1 92 ? 4.468 13.920 -1.728 1.00 88.62 92 LEU A C 1
ATOM 752 O O . LEU A 1 92 ? 3.876 13.830 -2.804 1.00 88.62 92 LEU A O 1
ATOM 756 N N . GLY A 1 93 ? 4.539 15.070 -1.050 1.00 85.06 93 GLY A N 1
ATOM 757 C CA . GLY A 1 93 ? 3.809 16.282 -1.429 1.00 85.06 93 GLY A CA 1
ATOM 758 C C . GLY A 1 93 ? 4.073 16.727 -2.867 1.00 85.06 93 GLY A C 1
ATOM 759 O O . GLY A 1 93 ? 3.125 17.068 -3.574 1.00 85.06 93 GLY A O 1
ATOM 760 N N . GLU A 1 94 ? 5.323 16.636 -3.330 1.00 83.94 94 GLU A N 1
ATOM 761 C CA . GLU A 1 94 ? 5.728 17.006 -4.697 1.00 83.94 94 GLU A CA 1
ATOM 762 C C . GLU A 1 94 ? 5.102 16.119 -5.783 1.00 83.94 94 GLU A C 1
ATOM 764 O O . GLU A 1 94 ? 4.907 16.569 -6.909 1.00 83.94 94 GLU A O 1
ATOM 769 N N . TYR A 1 95 ? 4.770 14.868 -5.454 1.00 80.31 95 TYR A N 1
ATOM 770 C CA . TYR A 1 95 ? 4.188 13.898 -6.389 1.00 80.31 95 TYR A CA 1
ATOM 771 C C . TYR A 1 95 ? 2.662 13.871 -6.308 1.00 80.31 95 TYR A C 1
ATOM 773 O O . TYR A 1 95 ? 1.989 13.668 -7.315 1.00 80.31 95 TYR A O 1
ATOM 781 N N . ILE A 1 96 ? 2.106 14.102 -5.116 1.00 75.88 96 ILE A N 1
ATOM 782 C CA . ILE A 1 96 ? 0.656 14.144 -4.892 1.00 75.88 96 ILE A CA 1
ATOM 783 C C . ILE A 1 96 ? 0.053 15.445 -5.440 1.00 75.88 96 ILE A C 1
ATOM 785 O O . ILE A 1 96 ? -1.078 15.435 -5.919 1.00 75.88 96 ILE A O 1
ATOM 789 N N . SER A 1 97 ? 0.806 16.549 -5.412 1.00 67.12 97 SER A N 1
ATOM 790 C CA . SER A 1 97 ? 0.333 17.871 -5.851 1.00 67.12 97 SER A CA 1
ATOM 791 C C . SER A 1 97 ? 0.464 18.117 -7.361 1.00 67.12 97 SER A C 1
ATOM 793 O O . SER A 1 97 ? 0.164 19.220 -7.815 1.00 67.12 97 SER A O 1
ATOM 795 N N . GLN A 1 98 ? 0.920 17.143 -8.163 1.00 57.53 98 GLN A N 1
ATOM 796 C CA . GLN A 1 98 ? 1.110 17.375 -9.599 1.00 57.53 98 GLN A CA 1
ATOM 797 C C . GLN A 1 98 ? -0.236 17.466 -10.348 1.00 57.53 98 GLN A C 1
ATOM 799 O O . GLN A 1 98 ? -1.022 16.514 -10.318 1.00 57.53 98 GLN A O 1
ATOM 804 N N . PRO A 1 99 ? -0.496 18.565 -11.086 1.00 44.62 99 PRO A N 1
ATOM 805 C CA . PRO A 1 99 ? -1.785 18.820 -11.741 1.00 44.62 99 PRO A CA 1
ATOM 806 C C . PRO A 1 99 ? -2.117 17.831 -12.870 1.00 44.62 99 PRO A C 1
ATOM 808 O O . PRO A 1 99 ? -3.286 17.631 -13.194 1.00 44.62 99 PRO A O 1
ATOM 811 N N . ASN A 1 100 ? -1.115 17.145 -13.426 1.00 47.16 100 ASN A N 1
ATOM 812 C CA . ASN A 1 100 ? -1.271 16.239 -14.572 1.00 47.16 100 ASN A CA 1
ATOM 813 C C . ASN A 1 100 ? -1.976 14.910 -14.226 1.00 47.16 100 ASN A C 1
ATOM 815 O O . ASN A 1 100 ? -2.370 14.167 -15.122 1.00 47.16 100 ASN A O 1
ATOM 819 N N . LEU A 1 101 ? -2.138 14.598 -12.935 1.00 48.59 101 LEU A N 1
ATOM 820 C CA . LEU A 1 101 ? -2.740 13.349 -12.448 1.00 48.59 101 LEU A CA 1
ATOM 821 C C . LEU A 1 101 ? -4.208 13.523 -12.017 1.00 48.59 101 LEU A C 1
ATOM 823 O O . LEU A 1 101 ? -4.882 12.542 -11.689 1.00 48.59 101 LEU A O 1
ATOM 827 N N . ILE A 1 102 ? -4.733 14.754 -12.070 1.00 45.34 102 ILE A N 1
ATOM 828 C CA . ILE A 1 102 ? -6.100 15.109 -11.677 1.00 45.34 102 ILE A CA 1
ATOM 829 C C . ILE A 1 102 ? -7.055 14.952 -12.869 1.00 45.34 102 ILE A C 1
ATOM 831 O O . ILE A 1 102 ? -7.547 15.922 -13.432 1.00 45.34 102 ILE A O 1
ATOM 835 N N . VAL A 1 103 ? -7.340 13.708 -13.267 1.00 41.34 103 VAL A N 1
ATOM 836 C CA . VAL A 1 103 ? -8.514 13.422 -14.114 1.00 41.34 103 VAL A CA 1
ATOM 837 C C . VAL A 1 103 ? -9.714 13.144 -13.198 1.00 41.34 103 VAL A C 1
ATOM 839 O O . VAL A 1 103 ? -9.650 12.186 -12.413 1.00 41.34 103 VAL A O 1
ATOM 842 N N . PRO A 1 104 ? -10.813 13.921 -13.276 1.00 34.22 104 PRO A N 1
ATOM 843 C CA . PRO A 1 104 ? -11.998 13.698 -12.452 1.00 34.22 104 PRO A CA 1
ATOM 844 C C . PRO A 1 104 ? -12.532 12.273 -12.657 1.00 34.22 104 PRO A C 1
ATOM 846 O O . PRO A 1 104 ? -12.757 11.844 -13.784 1.00 34.22 104 PRO A O 1
ATOM 849 N N . GLY A 1 105 ? -12.688 11.518 -11.566 1.00 45.69 105 GLY A N 1
ATOM 850 C CA . GLY A 1 105 ? -13.269 10.167 -11.573 1.00 45.69 105 GLY A CA 1
ATOM 851 C C . GLY A 1 105 ? -12.284 8.986 -11.530 1.00 45.69 105 GLY A C 1
ATOM 852 O O . GLY A 1 105 ? -12.736 7.865 -11.311 1.00 45.69 105 GLY A O 1
ATOM 853 N N . SER A 1 106 ? -10.961 9.200 -11.664 1.00 48.69 106 SER A N 1
ATOM 854 C CA . SER A 1 106 ? -9.943 8.113 -11.680 1.00 48.69 106 SER A CA 1
ATOM 855 C C . SER A 1 106 ? -8.626 8.406 -10.930 1.00 48.69 106 SER A C 1
ATOM 857 O O . SER A 1 106 ? -7.662 7.647 -11.026 1.00 48.69 106 SER A O 1
ATOM 859 N N . THR A 1 107 ? -8.563 9.498 -10.168 1.00 56.88 107 THR A N 1
ATOM 860 C CA . THR A 1 107 ? -7.329 10.067 -9.594 1.00 56.88 107 THR A CA 1
ATOM 861 C C . THR A 1 107 ? -6.519 9.103 -8.729 1.00 56.88 107 THR A C 1
ATOM 863 O O . THR A 1 107 ? -5.315 8.969 -8.933 1.00 56.88 107 THR A O 1
ATOM 866 N N . CYS A 1 108 ? -7.148 8.394 -7.786 1.00 60.25 108 CYS A N 1
ATOM 867 C CA . CYS A 1 108 ? -6.401 7.548 -6.850 1.00 60.25 108 CYS A CA 1
ATOM 868 C C . CYS A 1 108 ? -5.720 6.353 -7.526 1.00 60.25 108 CYS A C 1
ATOM 870 O O . CYS A 1 108 ? -4.633 5.981 -7.106 1.00 60.25 108 CYS A O 1
ATOM 872 N N . SER A 1 109 ? -6.310 5.759 -8.567 1.00 65.06 109 SER A N 1
ATOM 873 C CA . SER A 1 109 ? -5.748 4.560 -9.198 1.00 65.06 109 SER A CA 1
ATOM 874 C C . SER A 1 109 ? -4.548 4.870 -10.094 1.00 65.06 109 SER A C 1
ATOM 876 O O . SER A 1 109 ? -3.561 4.146 -10.048 1.00 65.06 109 SER A O 1
ATOM 878 N N . LYS A 1 110 ? -4.591 5.978 -10.846 1.00 68.94 110 LYS A N 1
ATOM 879 C CA . LYS A 1 110 ? -3.448 6.441 -11.655 1.00 68.94 110 LYS A CA 1
ATOM 880 C C . LYS A 1 110 ? -2.288 6.914 -10.778 1.00 68.94 110 LYS A C 1
ATOM 882 O O . LYS A 1 110 ? -1.156 6.505 -10.990 1.00 68.94 110 LYS A O 1
ATOM 887 N N . LEU A 1 111 ? -2.583 7.698 -9.734 1.00 72.38 111 LEU A N 1
ATOM 888 C CA . LEU A 1 111 ? -1.582 8.125 -8.748 1.00 72.38 111 LEU A CA 1
ATOM 889 C C . LEU A 1 111 ? -0.941 6.936 -8.023 1.00 72.38 111 LEU A C 1
ATOM 891 O O . LEU A 1 111 ? 0.270 6.920 -7.818 1.00 72.38 111 LEU A O 1
ATOM 895 N N . LEU A 1 112 ? -1.739 5.926 -7.653 1.00 75.38 112 LEU A N 1
ATOM 896 C CA . LEU A 1 112 ? -1.223 4.665 -7.117 1.00 75.38 112 LEU A CA 1
ATOM 897 C C . LEU A 1 112 ? -0.274 3.990 -8.096 1.00 75.38 112 LEU A C 1
ATOM 899 O O . LEU A 1 112 ? 0.810 3.590 -7.691 1.00 75.38 112 LEU A O 1
ATOM 903 N N . GLY A 1 113 ? -0.663 3.892 -9.364 1.00 74.25 113 GLY A N 1
ATOM 904 C CA . GLY A 1 113 ? 0.185 3.396 -10.437 1.00 74.25 113 GLY A CA 1
ATOM 905 C C . GLY A 1 113 ? 1.549 4.067 -10.475 1.00 74.25 113 GLY A C 1
ATOM 906 O O . GLY A 1 113 ? 2.573 3.405 -10.297 1.00 74.25 113 GLY A O 1
ATOM 907 N N . THR A 1 114 ? 1.571 5.392 -10.603 1.00 77.00 114 THR A N 1
ATOM 908 C CA . THR A 1 114 ? 2.807 6.182 -10.665 1.00 77.00 114 THR A CA 1
ATOM 909 C C . THR A 1 114 ? 3.680 6.011 -9.415 1.00 77.00 114 THR A C 1
ATOM 911 O O . THR A 1 114 ? 4.886 5.801 -9.539 1.00 77.00 114 THR A O 1
ATOM 914 N N . LEU A 1 115 ? 3.099 6.045 -8.209 1.00 79.62 115 LEU A N 1
ATOM 915 C CA . LEU A 1 115 ? 3.844 5.873 -6.949 1.00 79.62 115 LEU A CA 1
ATOM 916 C C . LEU A 1 115 ? 4.367 4.443 -6.742 1.00 79.62 115 LEU A C 1
ATOM 918 O O . LEU A 1 115 ? 5.370 4.233 -6.063 1.00 79.62 115 LEU A O 1
ATOM 922 N N . LEU A 1 116 ? 3.700 3.450 -7.330 1.00 79.06 116 LEU A N 1
ATOM 923 C CA . LEU A 1 116 ? 4.083 2.038 -7.260 1.00 79.06 116 LEU A CA 1
ATOM 924 C C . LEU A 1 116 ? 4.922 1.590 -8.472 1.00 79.06 116 LEU A C 1
ATOM 926 O O . LEU A 1 116 ? 5.225 0.399 -8.618 1.00 79.06 116 LEU A O 1
ATOM 930 N N . GLY A 1 117 ? 5.332 2.537 -9.318 1.00 74.62 117 GLY A N 1
ATOM 931 C CA . GLY A 1 117 ? 6.264 2.303 -10.412 1.00 74.62 117 GLY A CA 1
ATOM 932 C C . GLY A 1 117 ? 5.638 1.689 -11.660 1.00 74.62 117 GLY A C 1
ATOM 933 O O . GLY A 1 117 ? 6.304 0.913 -12.337 1.00 74.62 117 GLY A O 1
ATOM 934 N N . GLU A 1 118 ? 4.382 2.011 -11.976 1.00 73.19 118 GLU A N 1
ATOM 935 C CA . GLU A 1 118 ? 3.743 1.651 -13.255 1.00 73.19 118 GLU A CA 1
ATOM 936 C C . GLU A 1 118 ? 4.538 2.196 -14.456 1.00 73.19 118 GLU A C 1
ATOM 938 O O . GLU A 1 118 ? 4.729 1.505 -15.456 1.00 73.19 118 GLU A O 1
ATOM 943 N N . GLU A 1 119 ? 5.082 3.409 -14.335 1.00 69.12 119 GLU A N 1
ATOM 944 C CA . GLU A 1 119 ? 5.882 4.056 -15.384 1.00 69.12 119 GLU A CA 1
ATOM 945 C C . GLU A 1 119 ? 7.336 3.560 -15.448 1.00 69.12 119 GLU A C 1
ATOM 947 O O . GLU A 1 119 ? 8.076 3.917 -16.369 1.00 69.12 119 GLU A O 1
ATOM 952 N N . LEU A 1 120 ? 7.771 2.712 -14.507 1.00 68.62 120 LEU A N 1
ATOM 953 C CA . LEU A 1 120 ? 9.102 2.115 -14.554 1.00 68.62 120 LEU A CA 1
ATOM 954 C C . LEU A 1 120 ? 9.131 1.062 -15.660 1.00 68.62 120 LEU A C 1
ATOM 956 O O . LEU A 1 120 ? 8.796 -0.095 -15.430 1.00 68.62 120 LEU A O 1
ATOM 960 N N . LYS A 1 121 ? 9.563 1.457 -16.861 1.00 68.50 121 LYS A N 1
ATOM 961 C CA . LYS A 1 121 ? 9.779 0.575 -18.025 1.00 68.50 121 LYS A CA 1
ATOM 962 C C . LYS A 1 121 ? 11.263 0.280 -18.284 1.00 68.50 121 LYS A C 1
ATOM 964 O O . LYS A 1 121 ? 11.653 -0.017 -19.409 1.00 68.50 121 LYS A O 1
ATOM 969 N N . PHE A 1 122 ? 12.104 0.390 -17.260 1.00 65.06 122 PHE A N 1
ATOM 970 C CA . PHE A 1 122 ? 13.554 0.234 -17.379 1.00 65.06 122 PHE A CA 1
ATOM 971 C C . PHE A 1 122 ? 14.017 -1.127 -16.858 1.00 65.06 122 PHE A C 1
ATOM 973 O O . PHE A 1 122 ? 13.554 -1.568 -15.812 1.00 65.06 122 PHE A O 1
ATOM 980 N N . ASN A 1 123 ? 14.976 -1.745 -17.550 1.00 64.38 123 ASN A N 1
ATOM 981 C CA . ASN A 1 123 ? 15.779 -2.837 -16.991 1.00 64.38 123 ASN A CA 1
ATOM 982 C C . ASN A 1 123 ? 16.852 -2.282 -16.030 1.00 64.38 123 ASN A C 1
ATOM 984 O O . ASN A 1 123 ? 17.101 -1.076 -16.025 1.00 64.38 123 ASN A O 1
ATOM 988 N N . TYR A 1 124 ? 17.531 -3.146 -15.271 1.00 61.41 124 TYR A N 1
ATOM 989 C CA . TYR A 1 124 ? 18.628 -2.785 -14.354 1.00 61.41 124 TYR A CA 1
ATOM 990 C C . TYR A 1 124 ? 19.589 -1.697 -14.887 1.00 61.41 124 TYR A C 1
ATOM 992 O O . TYR A 1 124 ? 19.793 -0.662 -14.250 1.00 61.41 124 TYR A O 1
ATOM 1000 N N . ALA A 1 125 ? 20.138 -1.875 -16.096 1.00 67.50 125 ALA A N 1
ATOM 1001 C CA . ALA A 1 125 ? 21.054 -0.907 -16.712 1.00 67.50 125 ALA A CA 1
ATOM 1002 C C . ALA A 1 125 ? 20.367 0.424 -17.078 1.00 67.50 125 ALA A C 1
ATOM 1004 O O . ALA A 1 125 ? 20.982 1.490 -17.016 1.00 67.50 125 ALA A O 1
ATOM 1005 N N . GLY A 1 126 ? 19.090 0.367 -17.455 1.00 67.69 126 GLY A N 1
ATOM 1006 C CA . GLY A 1 126 ? 18.246 1.527 -17.695 1.00 67.69 126 GLY A CA 1
ATOM 1007 C C . GLY A 1 126 ? 17.958 2.309 -16.418 1.00 67.69 126 GLY A C 1
ATOM 1008 O O . GLY A 1 126 ? 18.012 3.532 -16.465 1.00 67.69 126 GLY A O 1
ATOM 1009 N N . ILE A 1 127 ? 17.727 1.646 -15.280 1.00 68.44 127 ILE A N 1
ATOM 1010 C CA . ILE A 1 127 ? 17.486 2.318 -13.993 1.00 68.44 127 ILE A CA 1
ATOM 1011 C C . ILE A 1 127 ? 18.742 3.070 -13.542 1.00 68.44 127 ILE A C 1
ATOM 1013 O O . ILE A 1 127 ? 18.643 4.238 -13.185 1.00 68.44 127 ILE A O 1
ATOM 1017 N N . LEU A 1 128 ? 19.929 2.460 -13.646 1.00 68.25 128 LEU A N 1
ATOM 1018 C CA . LEU A 1 128 ? 21.201 3.118 -13.308 1.00 68.25 128 LEU A CA 1
ATOM 1019 C C . LEU A 1 128 ? 21.432 4.409 -14.101 1.00 68.25 128 LEU A C 1
ATOM 1021 O O . LEU A 1 128 ? 21.825 5.427 -13.537 1.00 68.25 128 LEU A O 1
ATOM 1025 N N . LYS A 1 129 ? 21.151 4.388 -15.407 1.00 76.00 129 LYS A N 1
ATOM 1026 C CA . LYS A 1 129 ? 21.301 5.566 -16.276 1.00 76.00 129 LYS A CA 1
ATOM 1027 C C . LYS A 1 129 ? 20.219 6.625 -16.048 1.00 76.00 129 LYS A C 1
ATOM 1029 O O . LYS A 1 129 ? 20.429 7.785 -16.380 1.00 76.00 129 LYS A O 1
ATOM 1034 N N . ASN A 1 130 ? 19.079 6.229 -15.484 1.00 67.62 130 ASN A N 1
ATOM 1035 C CA . ASN A 1 130 ? 17.885 7.056 -15.324 1.00 67.62 130 ASN A CA 1
ATOM 1036 C C . ASN A 1 130 ? 17.484 7.243 -13.852 1.00 67.62 130 ASN A C 1
ATOM 1038 O O . ASN A 1 130 ? 16.325 7.547 -13.566 1.00 67.62 130 ASN A O 1
ATOM 1042 N N . ALA A 1 131 ? 18.424 7.102 -12.913 1.00 72.69 131 ALA A N 1
ATOM 1043 C CA . ALA A 1 131 ? 18.157 7.201 -11.475 1.00 72.69 131 ALA A CA 1
ATOM 1044 C C . ALA A 1 131 ? 17.519 8.549 -11.083 1.00 72.69 131 ALA A C 1
ATOM 1046 O O . ALA A 1 131 ? 16.737 8.634 -10.140 1.00 72.69 131 ALA A O 1
ATOM 1047 N N . SER A 1 132 ? 17.804 9.601 -11.856 1.00 77.31 132 SER A N 1
ATOM 1048 C CA . SER A 1 132 ? 17.267 10.948 -11.650 1.00 77.31 132 SER A CA 1
ATOM 1049 C C . SER A 1 132 ? 15.872 11.178 -12.244 1.00 77.31 132 SER A C 1
ATOM 1051 O O . SER A 1 132 ? 15.339 12.282 -12.097 1.00 77.31 132 SER A O 1
ATOM 1053 N N . THR A 1 133 ? 15.277 10.189 -12.918 1.00 81.44 133 THR A N 1
ATOM 1054 C CA . THR A 1 133 ? 13.955 10.347 -13.540 1.00 81.44 133 THR A CA 1
ATOM 1055 C C . THR A 1 133 ? 12.842 10.488 -12.496 1.00 81.44 133 THR A C 1
ATOM 1057 O O . THR A 1 133 ? 12.918 9.872 -11.429 1.00 81.44 133 THR A O 1
ATOM 1060 N N . PRO A 1 134 ? 11.773 11.251 -12.795 1.00 79.56 134 PRO A N 1
ATOM 1061 C CA . PRO A 1 134 ? 10.639 11.416 -11.883 1.00 79.56 134 PRO A CA 1
ATOM 1062 C C . PRO A 1 134 ? 10.003 10.091 -11.441 1.00 79.56 134 PRO A C 1
ATOM 1064 O O . PRO A 1 134 ? 9.616 9.971 -10.285 1.00 79.56 134 PRO A O 1
ATOM 1067 N N . ALA A 1 135 ? 9.965 9.082 -12.320 1.00 77.94 135 ALA A N 1
ATOM 1068 C CA . ALA A 1 135 ? 9.405 7.763 -12.021 1.00 77.94 135 ALA A CA 1
ATOM 1069 C C . ALA A 1 135 ? 10.236 6.962 -11.001 1.00 77.94 135 ALA A C 1
ATOM 1071 O O . ALA A 1 135 ? 9.680 6.273 -10.151 1.00 77.94 135 ALA A O 1
ATOM 1072 N N . VAL A 1 136 ? 11.571 7.043 -11.051 1.00 80.94 136 VAL A N 1
ATOM 1073 C CA . VAL A 1 136 ? 12.425 6.394 -10.038 1.00 80.94 136 VAL A CA 1
ATOM 1074 C C . VAL A 1 136 ? 12.309 7.140 -8.712 1.00 80.94 136 VAL A C 1
ATOM 1076 O O . VAL A 1 136 ? 12.137 6.520 -7.662 1.00 80.94 136 VAL A O 1
ATOM 1079 N N . LYS A 1 137 ? 12.333 8.476 -8.756 1.00 85.88 137 LYS A N 1
ATOM 1080 C CA . LYS A 1 137 ? 12.220 9.302 -7.553 1.00 85.88 137 LYS A CA 1
ATOM 1081 C C . LYS A 1 137 ? 10.867 9.139 -6.853 1.00 85.88 137 LYS A C 1
ATOM 1083 O O . LYS A 1 137 ? 10.858 9.012 -5.636 1.00 85.88 137 LYS A O 1
ATOM 1088 N N . SER A 1 138 ? 9.751 9.040 -7.581 1.00 86.38 138 SER A N 1
ATOM 1089 C CA . SER A 1 138 ? 8.420 8.829 -6.985 1.00 86.38 138 SER A CA 1
ATOM 1090 C C . SER A 1 138 ? 8.321 7.500 -6.224 1.00 86.38 138 SER A C 1
ATOM 1092 O O . SER A 1 138 ? 7.764 7.444 -5.123 1.00 86.38 138 SER A O 1
ATOM 1094 N N . VAL A 1 139 ? 8.910 6.432 -6.768 1.00 86.38 139 VAL A N 1
ATOM 1095 C CA . VAL A 1 139 ? 8.957 5.112 -6.122 1.00 86.38 139 VAL A CA 1
ATOM 1096 C C . VAL A 1 139 ? 9.871 5.132 -4.901 1.00 86.38 139 VAL A C 1
ATOM 1098 O O . VAL A 1 139 ? 9.499 4.603 -3.852 1.00 86.38 139 VAL A O 1
ATOM 1101 N N . LEU A 1 140 ? 11.034 5.784 -4.989 1.00 87.12 140 LEU A N 1
ATOM 1102 C CA . LEU A 1 140 ? 11.939 5.943 -3.848 1.00 87.12 140 LEU A CA 1
ATOM 1103 C C . LEU A 1 140 ? 11.319 6.801 -2.736 1.00 87.12 140 LEU A C 1
ATOM 1105 O O . LEU A 1 140 ? 11.402 6.425 -1.570 1.00 87.12 140 LEU A O 1
ATOM 1109 N N . SER A 1 141 ? 10.620 7.888 -3.066 1.00 89.44 141 SER A N 1
ATOM 1110 C CA . SER A 1 141 ? 9.866 8.683 -2.089 1.00 89.44 141 SER A CA 1
ATOM 1111 C C . SER A 1 141 ? 8.730 7.872 -1.457 1.00 89.44 141 SER A C 1
ATOM 1113 O O . SER A 1 141 ? 8.513 7.936 -0.247 1.00 89.44 141 SER A O 1
ATOM 1115 N N . THR A 1 142 ? 8.051 7.018 -2.230 1.00 90.75 142 THR A N 1
ATOM 1116 C CA . THR A 1 142 ? 7.065 6.066 -1.686 1.00 90.75 142 THR A CA 1
ATOM 1117 C C . THR A 1 142 ? 7.717 5.085 -0.721 1.00 90.75 142 THR A C 1
ATOM 1119 O O . THR A 1 142 ? 7.183 4.845 0.362 1.00 90.75 142 THR A O 1
ATOM 1122 N N . ALA A 1 143 ? 8.900 4.567 -1.053 1.00 90.12 143 ALA A N 1
ATOM 1123 C CA . ALA A 1 143 ? 9.667 3.727 -0.145 1.00 90.12 143 ALA A CA 1
ATOM 1124 C C . ALA A 1 143 ? 9.999 4.487 1.152 1.00 90.12 143 ALA A C 1
ATOM 1126 O O . ALA A 1 143 ? 9.673 4.017 2.240 1.00 90.12 143 ALA A O 1
ATOM 1127 N N . GLN A 1 144 ? 10.537 5.703 1.063 1.00 91.69 144 GLN A N 1
ATOM 1128 C CA . GLN A 1 144 ? 10.838 6.539 2.231 1.00 91.69 144 GLN A CA 1
ATOM 1129 C C . GLN A 1 144 ? 9.610 6.758 3.128 1.00 91.69 144 GLN A C 1
ATOM 1131 O O . GLN A 1 144 ? 9.704 6.603 4.347 1.00 91.69 144 GLN A O 1
ATOM 1136 N N . PHE A 1 145 ? 8.436 7.018 2.547 1.00 93.94 145 PHE A N 1
ATOM 1137 C CA . PHE A 1 145 ? 7.185 7.132 3.300 1.00 93.94 145 PHE A CA 1
ATOM 1138 C C . PHE A 1 145 ? 6.805 5.820 4.013 1.00 93.94 145 PHE A C 1
ATOM 1140 O O . PHE A 1 145 ? 6.444 5.816 5.197 1.00 93.94 145 PHE A O 1
ATOM 1147 N N . LEU A 1 146 ? 6.916 4.679 3.326 1.00 92.75 146 LEU A N 1
ATOM 1148 C CA . LEU A 1 146 ? 6.658 3.359 3.913 1.00 92.75 146 LEU A CA 1
ATOM 1149 C C . LEU A 1 146 ? 7.655 3.008 5.025 1.00 92.75 146 LEU A C 1
ATOM 1151 O O . LEU A 1 146 ? 7.295 2.280 5.952 1.00 92.75 146 LEU A O 1
ATOM 1155 N N . THR A 1 147 ? 8.889 3.508 4.951 1.00 91.88 147 THR A N 1
ATOM 1156 C CA . THR A 1 147 ? 9.891 3.393 6.018 1.00 91.88 147 THR A CA 1
ATOM 1157 C C . THR A 1 147 ? 9.492 4.232 7.221 1.00 91.88 147 THR A C 1
ATOM 1159 O O . THR A 1 147 ? 9.350 3.687 8.315 1.00 91.88 147 THR A O 1
ATOM 1162 N N . ALA A 1 148 ? 9.222 5.524 7.008 1.00 91.94 148 ALA A N 1
ATOM 1163 C CA . ALA A 1 148 ? 8.895 6.482 8.063 1.00 91.94 148 ALA A CA 1
ATOM 1164 C C . ALA A 1 148 ? 7.671 6.063 8.893 1.00 91.94 148 ALA A C 1
ATOM 1166 O O . ALA A 1 148 ? 7.608 6.291 10.097 1.00 91.94 148 ALA A O 1
ATOM 1167 N N . THR A 1 149 ? 6.702 5.405 8.259 1.00 94.19 149 THR A N 1
ATOM 1168 C CA . THR A 1 149 ? 5.459 4.971 8.912 1.00 94.19 149 THR A CA 1
ATOM 1169 C C . THR A 1 149 ? 5.504 3.522 9.417 1.00 94.19 149 THR A C 1
ATOM 1171 O O . THR A 1 149 ? 4.608 3.091 10.146 1.00 94.19 149 THR A O 1
ATOM 1174 N N . SER A 1 150 ? 6.543 2.751 9.071 1.00 90.50 150 SER A N 1
ATOM 1175 C CA . SER A 1 150 ? 6.612 1.309 9.342 1.00 90.50 150 SER A CA 1
ATOM 1176 C C . SER A 1 150 ? 6.590 0.970 10.824 1.00 90.50 150 SER A C 1
ATOM 1178 O O . SER A 1 150 ? 5.878 0.052 11.228 1.00 90.50 150 SER A O 1
ATOM 1180 N N . THR A 1 151 ? 7.413 1.654 11.618 1.00 91.06 151 THR A N 1
ATOM 1181 C CA . THR A 1 151 ? 7.634 1.308 13.027 1.00 91.06 151 THR A CA 1
ATOM 1182 C C . THR A 1 151 ? 6.366 1.534 13.830 1.00 91.06 151 THR A C 1
ATOM 1184 O O . THR A 1 151 ? 5.869 0.613 14.471 1.00 91.06 151 THR A O 1
ATOM 1187 N N . THR A 1 152 ? 5.775 2.721 13.706 1.00 93.88 152 THR A N 1
ATOM 1188 C CA . THR A 1 152 ? 4.508 3.057 14.355 1.00 93.88 152 THR A CA 1
ATOM 1189 C C . THR A 1 152 ? 3.389 2.108 13.923 1.00 93.88 152 THR A C 1
ATOM 1191 O O . THR A 1 152 ? 2.674 1.599 14.778 1.00 93.88 152 THR A O 1
ATOM 1194 N N . ARG A 1 153 ? 3.272 1.778 12.624 1.00 94.75 153 ARG A N 1
ATOM 1195 C CA . ARG A 1 153 ? 2.288 0.779 12.164 1.00 94.75 153 ARG A CA 1
ATOM 1196 C C . ARG A 1 153 ? 2.489 -0.590 12.802 1.00 94.75 153 ARG A C 1
ATOM 1198 O O . ARG A 1 153 ? 1.516 -1.217 13.210 1.00 94.75 153 ARG A O 1
ATOM 1205 N N . ALA A 1 154 ? 3.731 -1.060 12.858 1.00 91.75 154 ALA A N 1
ATOM 1206 C CA . ALA A 1 154 ? 4.050 -2.366 13.414 1.00 91.75 154 ALA A CA 1
ATOM 1207 C C . ALA A 1 154 ? 3.758 -2.435 14.918 1.00 91.75 154 ALA A C 1
ATOM 1209 O O . ALA A 1 154 ? 3.248 -3.453 15.373 1.00 91.75 154 ALA A O 1
ATOM 1210 N N . ILE A 1 155 ? 4.051 -1.369 15.670 1.00 91.62 155 ILE A N 1
ATOM 1211 C CA . ILE A 1 155 ? 3.754 -1.280 17.106 1.00 91.62 155 ILE A CA 1
ATOM 1212 C C . ILE A 1 155 ? 2.241 -1.316 17.333 1.00 91.62 155 ILE A 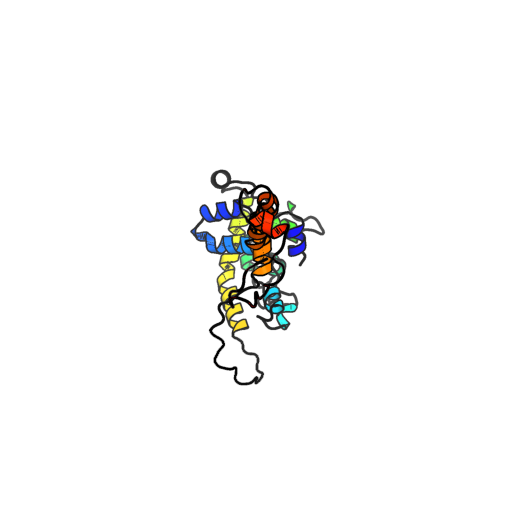C 1
ATOM 1214 O O . ILE A 1 155 ? 1.763 -2.220 18.007 1.00 91.62 155 ILE A O 1
ATOM 1218 N N . THR A 1 156 ? 1.480 -0.435 16.677 1.00 93.44 156 THR A N 1
ATOM 1219 C CA . THR A 1 156 ? 0.018 -0.392 16.834 1.00 93.44 156 THR A CA 1
ATOM 1220 C C . THR A 1 156 ? -0.638 -1.719 16.460 1.00 93.44 156 THR A C 1
ATOM 1222 O O . THR A 1 156 ? -1.501 -2.203 17.177 1.00 93.44 156 THR A O 1
ATOM 1225 N N . PHE A 1 157 ? -0.227 -2.366 15.365 1.00 92.88 157 PHE A N 1
ATOM 1226 C CA . PHE A 1 157 ? -0.784 -3.680 15.029 1.00 92.88 157 PHE A CA 1
ATOM 1227 C C . PHE A 1 157 ? -0.432 -4.757 16.052 1.00 92.88 157 PHE A C 1
ATOM 1229 O O . PHE A 1 157 ? -1.282 -5.593 16.335 1.00 92.88 157 PHE A O 1
ATOM 1236 N N . LYS A 1 158 ? 0.776 -4.746 16.625 1.00 91.88 158 LYS A N 1
ATOM 1237 C CA . LYS A 1 158 ? 1.111 -5.668 17.716 1.00 91.88 158 LYS A CA 1
ATOM 1238 C C . LYS A 1 158 ? 0.218 -5.424 18.930 1.00 91.88 158 LYS A C 1
ATOM 1240 O O . LYS A 1 158 ? -0.321 -6.384 19.458 1.00 91.88 158 LYS A O 1
ATOM 1245 N N . GLU A 1 159 ? 0.011 -4.171 19.321 1.00 91.62 159 GLU A N 1
ATOM 1246 C CA . GLU A 1 159 ? -0.860 -3.807 20.446 1.00 91.62 159 GLU A CA 1
ATOM 1247 C C . GLU A 1 159 ? -2.305 -4.254 20.215 1.00 91.62 159 GLU A C 1
ATOM 1249 O O . GLU A 1 159 ? -2.898 -4.869 21.091 1.00 91.62 159 GLU A O 1
ATOM 1254 N N . LEU A 1 160 ? -2.850 -4.033 19.018 1.00 90.31 160 LEU A N 1
ATOM 1255 C CA . LEU A 1 160 ? -4.228 -4.409 18.690 1.00 90.31 160 LEU A CA 1
ATOM 1256 C C . LEU A 1 160 ? -4.446 -5.918 18.550 1.00 90.31 160 LEU A C 1
ATOM 1258 O O . LEU A 1 160 ? -5.556 -6.391 18.758 1.00 90.31 160 LEU A O 1
ATOM 1262 N N . ILE A 1 161 ? -3.412 -6.672 18.169 1.00 87.44 161 ILE A N 1
ATOM 1263 C CA . ILE A 1 161 ? -3.469 -8.142 18.133 1.00 87.44 161 ILE A CA 1
ATOM 1264 C C . ILE A 1 161 ? -3.343 -8.718 19.549 1.00 87.44 161 ILE A C 1
ATOM 1266 O O . ILE A 1 161 ? -3.929 -9.754 19.845 1.00 87.44 161 ILE A O 1
ATOM 1270 N N . VAL A 1 162 ? -2.552 -8.068 20.407 1.00 64.44 162 VAL A N 1
ATOM 1271 C CA . VAL A 1 162 ? -2.314 -8.505 21.788 1.00 64.44 162 VAL A CA 1
ATOM 1272 C C . VAL A 1 162 ? -3.440 -8.072 22.724 1.00 64.44 162 VAL A C 1
ATOM 1274 O O . VAL A 1 162 ? -3.636 -8.749 23.726 1.00 64.44 162 VAL A O 1
ATOM 1277 N N . ALA A 1 163 ? -4.182 -7.005 22.406 1.00 51.00 163 ALA A N 1
ATOM 1278 C CA . ALA A 1 163 ? -5.322 -6.527 23.181 1.00 51.00 163 ALA A CA 1
ATOM 1279 C C . ALA A 1 163 ? -6.390 -7.632 23.297 1.00 51.00 163 ALA A C 1
ATOM 1281 O O . ALA A 1 163 ? -7.108 -7.904 22.330 1.00 51.00 163 ALA A O 1
ATOM 1282 N N . PRO A 1 164 ? -6.508 -8.291 24.463 1.00 42.38 164 PRO A N 1
ATOM 1283 C CA . PRO A 1 164 ? -7.573 -9.233 24.704 1.00 42.38 164 PRO A CA 1
ATOM 1284 C C . PRO A 1 164 ? -8.759 -8.405 25.185 1.00 42.38 164 PRO A C 1
ATOM 1286 O O . PRO A 1 164 ? -8.806 -7.992 26.346 1.00 42.38 164 PRO A O 1
ATOM 1289 N N . ASP A 1 165 ? -9.726 -8.150 24.312 1.00 44.22 165 ASP A N 1
ATOM 1290 C CA . ASP A 1 165 ? -11.028 -7.709 24.788 1.00 44.22 165 ASP A CA 1
ATOM 1291 C C . ASP A 1 165 ? -11.643 -8.851 25.608 1.00 44.22 165 ASP A C 1
ATOM 1293 O O . ASP A 1 165 ? -12.113 -9.858 25.085 1.00 44.22 165 ASP A O 1
ATOM 1297 N N . SER A 1 166 ? -11.537 -8.710 26.930 1.00 43.78 166 SER A N 1
ATOM 1298 C CA . SER A 1 166 ? -12.628 -8.872 27.892 1.00 43.78 166 SER A CA 1
ATOM 1299 C C . SER A 1 166 ? -13.819 -9.737 27.438 1.00 43.78 166 SER A C 1
ATOM 1301 O O . SER A 1 166 ? -14.920 -9.244 27.229 1.00 43.78 166 SER A O 1
ATOM 1303 N N . CYS A 1 167 ? -13.633 -11.055 27.374 1.00 37.31 167 CYS A N 1
ATOM 1304 C CA . CYS A 1 167 ? -14.699 -12.035 27.593 1.00 37.31 167 CYS A CA 1
ATOM 1305 C C . CYS A 1 167 ? -14.084 -13.365 28.064 1.00 37.31 167 CYS A C 1
ATOM 1307 O O . CYS A 1 167 ? -13.080 -13.799 27.496 1.00 37.31 167 CYS A O 1
ATOM 1309 N N . PRO A 1 168 ? -14.647 -14.021 29.097 1.00 46.84 168 PRO A N 1
ATOM 1310 C CA . PRO A 1 168 ? -14.117 -15.277 29.605 1.00 46.84 168 PRO A CA 1
ATOM 1311 C C . PRO A 1 168 ? -14.469 -16.394 28.624 1.00 46.84 168 PRO A C 1
ATOM 1313 O O . PRO A 1 168 ? -15.636 -16.747 28.478 1.00 46.84 168 PRO A O 1
ATOM 1316 N N . LEU A 1 169 ? -13.463 -16.938 27.944 1.00 44.97 169 LEU A N 1
ATOM 1317 C CA . LEU A 1 169 ? -13.598 -18.168 27.174 1.00 44.97 169 LEU A CA 1
ATOM 1318 C C . LEU A 1 169 ? -12.568 -19.182 27.665 1.00 44.97 169 LEU A C 1
ATOM 1320 O O . LEU A 1 169 ? -11.375 -18.893 27.726 1.00 44.97 169 LEU A O 1
ATOM 1324 N N . ASP A 1 170 ? -13.130 -20.327 28.038 1.00 38.59 170 ASP A N 1
ATOM 1325 C CA . ASP A 1 170 ? -12.609 -21.640 28.413 1.00 38.59 170 ASP A CA 1
ATOM 1326 C C . ASP A 1 170 ? -11.106 -21.940 28.227 1.00 38.59 170 ASP A C 1
ATOM 1328 O O . ASP A 1 170 ? -10.475 -21.494 27.263 1.00 38.59 170 ASP A O 1
ATOM 1332 N N . PRO A 1 171 ? -10.517 -22.802 29.087 1.00 41.91 171 PRO A N 1
ATOM 1333 C CA . PRO A 1 171 ? -9.121 -23.203 28.951 1.00 41.91 171 PRO A CA 1
ATOM 1334 C C . PRO A 1 171 ? -8.892 -23.916 27.608 1.00 41.91 171 PRO A C 1
ATOM 1336 O O . PRO A 1 171 ? -9.426 -24.998 27.359 1.00 41.91 171 PRO A O 1
ATOM 1339 N N . LYS A 1 172 ? -8.071 -23.324 26.731 1.00 50.16 172 LYS A N 1
ATOM 1340 C CA . LYS A 1 172 ? -7.651 -23.961 25.474 1.00 50.16 172 LYS A CA 1
ATOM 1341 C C . LYS A 1 172 ? -6.732 -25.165 25.751 1.00 50.16 172 LYS A C 1
ATOM 1343 O O . LYS A 1 172 ? -5.801 -25.036 26.546 1.00 50.16 172 LYS A O 1
ATOM 1348 N N . PRO A 1 173 ? -6.926 -26.311 25.070 1.00 39.09 173 PRO A N 1
ATOM 1349 C CA . PRO A 1 173 ? -6.074 -27.484 25.239 1.00 39.09 173 PRO A CA 1
ATOM 1350 C C . PRO A 1 173 ? -4.656 -27.280 24.675 1.00 39.09 173 PRO A C 1
ATOM 1352 O O . PRO A 1 173 ? -4.451 -26.679 23.622 1.00 39.09 173 PRO A O 1
ATOM 1355 N N . GLN A 1 174 ? -3.690 -27.859 25.389 1.00 44.19 174 GLN A N 1
ATOM 1356 C CA . GLN A 1 174 ? -2.233 -27.644 25.359 1.00 44.19 174 GLN A CA 1
ATOM 1357 C C . GLN A 1 174 ? -1.488 -28.013 24.052 1.00 44.19 174 GLN A C 1
ATOM 1359 O O . GLN A 1 174 ? -0.265 -27.937 24.005 1.00 44.19 174 GLN A O 1
ATOM 1364 N N . TRP A 1 175 ? -2.176 -28.391 22.972 1.00 36.53 175 TRP A N 1
ATOM 1365 C CA . TRP A 1 175 ? -1.529 -28.935 21.762 1.00 36.53 175 TRP A CA 1
ATOM 1366 C C . TRP A 1 175 ? -1.447 -27.970 20.574 1.00 36.53 175 TRP A C 1
ATOM 1368 O O . TRP A 1 175 ? -1.056 -28.375 19.480 1.00 36.53 175 TRP A O 1
ATOM 1378 N N . TYR A 1 176 ? -1.786 -26.693 20.758 1.00 36.06 176 TYR A N 1
ATOM 1379 C CA . TYR A 1 176 ? -1.587 -25.681 19.721 1.00 36.06 176 TYR A CA 1
ATOM 1380 C C . TYR A 1 176 ? -0.218 -25.022 19.911 1.00 36.06 176 TYR A C 1
ATOM 1382 O O . TYR A 1 176 ? -0.059 -24.127 20.738 1.00 36.06 176 TYR A O 1
ATOM 1390 N N . GLY A 1 177 ? 0.779 -25.512 19.171 1.00 43.19 177 GLY A N 1
ATOM 1391 C CA . GLY A 1 177 ? 2.083 -24.861 19.060 1.00 43.19 177 GLY A CA 1
ATOM 1392 C C . GLY A 1 177 ? 1.958 -23.426 18.541 1.00 43.19 177 GLY A C 1
ATOM 1393 O O . GLY A 1 177 ? 0.975 -23.074 17.882 1.00 43.19 177 GLY A O 1
ATOM 1394 N N . ASP A 1 178 ? 2.957 -22.609 18.869 1.00 39.50 178 ASP A N 1
ATOM 1395 C CA . ASP A 1 178 ? 3.012 -21.177 18.579 1.00 39.50 178 ASP A CA 1
ATOM 1396 C C . ASP A 1 178 ? 2.552 -20.830 17.150 1.00 39.50 178 ASP A C 1
ATOM 1398 O O . ASP A 1 178 ? 2.986 -21.466 16.180 1.00 39.50 178 ASP A O 1
ATOM 1402 N N . PRO A 1 179 ? 1.697 -19.805 16.968 1.00 41.62 179 PRO A N 1
ATOM 1403 C CA . PRO A 1 179 ? 1.232 -19.414 15.650 1.00 41.62 179 PRO A CA 1
ATOM 1404 C C . PRO A 1 179 ? 2.368 -18.743 14.867 1.00 41.62 179 PRO A C 1
ATOM 1406 O O . PRO A 1 179 ? 2.550 -17.526 14.897 1.00 41.62 179 PRO A O 1
ATOM 1409 N N . ILE A 1 180 ? 3.105 -19.531 14.084 1.00 46.38 180 ILE A N 1
ATOM 1410 C CA . ILE A 1 180 ? 3.824 -19.003 12.925 1.00 46.38 180 ILE A CA 1
ATOM 1411 C C . ILE A 1 180 ? 2.754 -18.499 11.952 1.00 46.38 180 ILE A C 1
ATOM 1413 O O . ILE A 1 180 ? 1.920 -19.263 11.469 1.00 46.38 180 ILE A O 1
ATOM 1417 N N . MET A 1 181 ? 2.757 -17.188 11.707 1.00 44.66 181 MET A N 1
ATOM 1418 C CA . MET A 1 181 ? 1.797 -16.451 10.883 1.00 44.66 181 MET A CA 1
ATOM 1419 C C . MET A 1 181 ? 1.743 -16.984 9.437 1.00 44.66 181 MET A C 1
ATOM 1421 O O . MET A 1 181 ? 2.375 -16.455 8.524 1.00 44.66 181 MET A O 1
ATOM 1425 N N . GLY A 1 182 ? 0.960 -18.037 9.215 1.00 41.72 182 GLY A N 1
ATOM 1426 C CA . GLY A 1 182 ? 0.631 -18.576 7.902 1.00 41.72 182 GLY A CA 1
ATOM 1427 C C . GLY A 1 182 ? -0.492 -17.767 7.268 1.00 41.72 182 GLY A C 1
ATOM 1428 O O . GLY A 1 182 ? -1.669 -18.066 7.453 1.00 41.72 182 GLY A O 1
ATOM 1429 N N . CYS A 1 183 ? -0.147 -16.723 6.513 1.00 45.56 183 CYS A N 1
ATOM 1430 C CA . CYS A 1 183 ? -1.123 -16.053 5.655 1.00 45.56 183 CYS A CA 1
ATOM 1431 C C . CYS A 1 183 ? -1.659 -17.031 4.592 1.00 45.56 183 CYS A C 1
ATOM 1433 O O . CYS A 1 183 ? -0.949 -17.955 4.184 1.00 45.56 183 CYS A O 1
ATOM 1435 N N . GLY A 1 184 ? -2.902 -16.821 4.137 1.00 47.44 184 GLY A N 1
ATOM 1436 C CA . GLY A 1 184 ? -3.577 -17.604 3.095 1.00 47.44 184 GLY A CA 1
ATOM 1437 C C . GLY A 1 184 ? -2.742 -17.717 1.819 1.00 47.44 184 GLY A C 1
ATOM 1438 O O . GLY A 1 184 ? -2.847 -16.907 0.900 1.00 47.44 184 GLY A O 1
ATOM 1439 N N . SER A 1 185 ? -1.894 -18.739 1.786 1.00 54.81 185 SER A N 1
ATOM 1440 C CA . SER A 1 185 ? -0.817 -18.888 0.812 1.00 54.81 185 SER A CA 1
ATOM 1441 C C . SER A 1 185 ? -1.345 -19.344 -0.545 1.00 54.81 185 SER A C 1
ATOM 1443 O O . SER A 1 185 ? -0.711 -19.099 -1.558 1.00 54.81 185 SER A O 1
ATOM 1445 N N . SER A 1 186 ? -2.533 -19.953 -0.599 1.00 56.34 186 SER A N 1
ATOM 1446 C CA . SER A 1 186 ? -3.032 -20.613 -1.809 1.00 56.34 186 SER A CA 1
ATOM 1447 C C . SER A 1 186 ? -3.288 -19.641 -2.968 1.00 56.34 186 SER A C 1
ATOM 1449 O O . SER A 1 186 ? -2.758 -19.848 -4.053 1.00 56.34 186 SER A O 1
ATOM 1451 N N . THR A 1 187 ? -4.002 -18.532 -2.736 1.00 52.53 187 THR A N 1
ATOM 1452 C CA . THR A 1 187 ? -4.356 -17.568 -3.798 1.00 52.53 187 THR A CA 1
ATOM 1453 C C . THR A 1 187 ? -3.177 -16.694 -4.226 1.00 52.53 187 THR A C 1
ATOM 1455 O O . THR A 1 187 ? -3.053 -16.327 -5.392 1.00 52.53 187 THR A O 1
ATOM 1458 N N . ALA A 1 188 ? -2.295 -16.346 -3.286 1.00 53.00 188 ALA A N 1
ATOM 1459 C CA . ALA A 1 188 ? -1.077 -15.607 -3.595 1.00 53.00 188 ALA A CA 1
ATOM 1460 C C . ALA A 1 188 ? -0.072 -16.494 -4.350 1.00 53.00 188 ALA A C 1
ATOM 1462 O O . ALA A 1 188 ? 0.487 -16.055 -5.347 1.00 53.00 188 ALA A O 1
ATOM 1463 N N . LEU A 1 189 ? 0.103 -17.759 -3.942 1.00 59.94 189 LEU A N 1
ATOM 1464 C CA . LEU A 1 189 ? 0.969 -18.719 -4.637 1.00 59.94 189 LEU A CA 1
ATOM 1465 C C . LEU A 1 189 ? 0.422 -19.138 -6.002 1.00 59.94 189 LEU A C 1
ATOM 1467 O O . LEU A 1 189 ? 1.216 -19.381 -6.906 1.00 59.94 189 LEU A O 1
ATOM 1471 N N . SER A 1 190 ? -0.900 -19.250 -6.169 1.00 57.66 190 SER A N 1
ATOM 1472 C CA . SER A 1 190 ? -1.493 -19.532 -7.480 1.00 57.66 190 SER A CA 1
ATOM 1473 C C . SER A 1 190 ? -1.246 -18.372 -8.441 1.00 57.66 190 SER A C 1
ATOM 1475 O O . SER A 1 190 ? -0.725 -18.600 -9.524 1.00 57.66 190 SER A O 1
ATOM 1477 N N . ARG A 1 191 ? -1.457 -17.126 -7.995 1.00 57.12 191 ARG A N 1
ATOM 1478 C CA . ARG A 1 191 ? -1.131 -15.930 -8.789 1.00 57.12 191 ARG A CA 1
ATOM 1479 C C . ARG A 1 191 ? 0.359 -15.827 -9.108 1.00 57.12 191 ARG A C 1
ATOM 1481 O O . ARG A 1 191 ? 0.718 -15.628 -10.257 1.00 57.12 191 ARG A O 1
ATOM 1488 N N . LEU A 1 192 ? 1.238 -16.038 -8.124 1.00 61.72 192 LEU A N 1
ATOM 1489 C CA . LEU A 1 192 ? 2.690 -16.055 -8.349 1.00 61.72 192 LEU A CA 1
ATOM 1490 C C . LEU A 1 192 ? 3.113 -17.129 -9.366 1.00 61.72 192 LEU A C 1
ATOM 1492 O O . LEU A 1 192 ? 4.044 -16.903 -10.133 1.00 61.72 192 LEU A O 1
ATOM 1496 N N . ARG A 1 193 ? 2.447 -18.293 -9.396 1.00 67.88 193 ARG A N 1
ATOM 1497 C CA . ARG A 1 193 ? 2.713 -19.329 -10.406 1.00 67.88 193 ARG A CA 1
ATOM 1498 C C . ARG A 1 193 ? 2.312 -18.920 -11.804 1.00 67.88 193 ARG A C 1
ATOM 1500 O O . ARG A 1 193 ? 3.088 -19.173 -12.724 1.00 67.88 193 ARG A O 1
ATOM 1507 N N . ASP A 1 194 ? 1.121 -18.355 -11.939 1.00 62.59 194 ASP A N 1
ATOM 1508 C CA . ASP A 1 194 ? 0.576 -17.959 -13.233 1.00 62.59 194 ASP A CA 1
ATOM 1509 C C . ASP A 1 194 ? 1.462 -16.866 -13.852 1.00 62.59 194 ASP A C 1
ATOM 1511 O O . ASP A 1 194 ? 1.895 -16.988 -14.997 1.00 62.59 194 ASP A O 1
ATOM 1515 N N . GLU A 1 195 ? 1.871 -15.892 -13.036 1.00 51.84 195 GLU A N 1
ATOM 1516 C CA . GLU A 1 195 ? 2.784 -14.801 -13.403 1.00 51.84 195 GLU A CA 1
ATOM 1517 C C . GLU A 1 195 ? 4.184 -15.293 -13.805 1.00 51.84 195 GLU A C 1
ATOM 1519 O O . GLU A 1 195 ? 4.737 -14.899 -14.832 1.00 51.84 195 GLU A O 1
ATOM 1524 N N . LEU A 1 196 ? 4.778 -16.198 -13.018 1.00 64.81 196 LEU A N 1
ATOM 1525 C CA . LEU A 1 196 ? 6.119 -16.727 -13.291 1.00 64.81 196 LEU A CA 1
ATOM 1526 C C . LEU A 1 196 ? 6.122 -17.847 -14.346 1.00 64.81 196 LEU A C 1
ATOM 1528 O O . LEU A 1 196 ? 7.180 -18.412 -14.633 1.00 64.81 196 LEU A O 1
ATOM 1532 N N . LYS A 1 197 ? 4.956 -18.201 -14.908 1.00 65.19 197 LYS A N 1
ATOM 1533 C CA . LYS A 1 197 ? 4.751 -19.380 -15.772 1.00 65.19 197 LYS A CA 1
ATOM 1534 C C . LYS A 1 197 ? 5.283 -20.673 -15.141 1.00 65.19 197 LYS A C 1
ATOM 1536 O O . LYS A 1 197 ? 5.683 -21.616 -15.829 1.00 65.19 197 LYS A O 1
ATOM 1541 N N . ILE A 1 198 ? 5.310 -20.736 -13.812 1.00 70.12 198 ILE A N 1
ATOM 1542 C CA . ILE A 1 198 ? 5.784 -21.906 -13.083 1.00 70.12 198 ILE A CA 1
ATOM 1543 C C . ILE A 1 198 ? 4.619 -22.881 -13.021 1.00 70.12 198 ILE A C 1
ATOM 1545 O O . ILE A 1 198 ? 3.720 -22.755 -12.194 1.00 70.12 198 ILE A O 1
ATOM 1549 N N . ALA A 1 199 ? 4.646 -23.891 -13.888 1.00 66.31 199 ALA A N 1
ATOM 1550 C CA . ALA A 1 199 ? 3.696 -24.991 -13.814 1.00 66.31 199 ALA A CA 1
ATOM 1551 C C . ALA A 1 199 ? 3.707 -25.600 -12.399 1.00 66.31 199 ALA A C 1
ATOM 1553 O O . ALA A 1 199 ? 4.768 -25.966 -11.881 1.00 66.31 199 ALA A O 1
ATOM 1554 N N . THR A 1 200 ? 2.526 -25.687 -11.776 1.00 71.94 200 THR A N 1
ATOM 1555 C CA . THR A 1 200 ? 2.324 -26.365 -10.488 1.00 71.94 200 THR A CA 1
ATOM 1556 C C . THR A 1 200 ? 2.880 -27.791 -10.540 1.00 71.94 200 THR A C 1
ATOM 1558 O O . THR A 1 200 ? 2.941 -28.406 -11.606 1.00 71.94 200 THR A O 1
ATOM 1561 N N . VAL A 1 201 ? 3.238 -28.362 -9.386 1.00 74.44 201 VAL A N 1
ATOM 1562 C CA . VAL A 1 201 ? 3.612 -29.786 -9.322 1.00 74.44 201 VAL A CA 1
ATOM 1563 C C . VAL A 1 201 ? 2.495 -30.644 -9.920 1.00 74.44 201 VAL A C 1
ATOM 1565 O O . VAL A 1 201 ? 2.770 -31.476 -10.772 1.00 74.44 201 VAL A O 1
ATOM 1568 N N . ASN A 1 202 ? 1.234 -30.344 -9.599 1.00 68.38 202 ASN A N 1
ATOM 1569 C CA . ASN A 1 202 ? 0.076 -31.066 -10.126 1.00 68.38 202 ASN A CA 1
ATOM 1570 C C . ASN A 1 202 ? -0.037 -30.991 -11.653 1.00 68.38 202 ASN A C 1
ATOM 1572 O O . ASN A 1 202 ? -0.312 -32.008 -12.280 1.00 68.38 202 ASN A O 1
ATOM 1576 N N . THR A 1 203 ? 0.213 -29.833 -12.267 1.00 75.88 203 THR A N 1
ATOM 1577 C CA . THR A 1 203 ? 0.173 -29.678 -13.729 1.00 75.88 203 THR A CA 1
ATOM 1578 C C . THR A 1 203 ? 1.372 -30.343 -14.395 1.00 75.88 203 THR A C 1
ATOM 1580 O O . THR A 1 203 ? 1.197 -31.007 -15.409 1.00 75.88 203 THR A O 1
ATOM 1583 N N . ARG A 1 204 ? 2.573 -30.275 -13.805 1.00 75.25 204 ARG A N 1
ATOM 1584 C CA . ARG A 1 204 ? 3.739 -31.044 -14.281 1.00 75.25 204 ARG A CA 1
ATOM 1585 C C . ARG A 1 204 ? 3.480 -32.548 -14.212 1.00 75.25 204 ARG A C 1
ATOM 1587 O O . ARG A 1 204 ? 3.771 -33.257 -15.169 1.00 75.25 204 ARG A O 1
ATOM 1594 N N . THR A 1 205 ? 2.899 -33.029 -13.114 1.00 73.88 205 THR A N 1
ATOM 1595 C CA . THR A 1 205 ? 2.514 -34.433 -12.948 1.00 73.88 205 THR A CA 1
ATOM 1596 C C . THR A 1 205 ? 1.388 -34.821 -13.907 1.00 73.88 205 THR A C 1
ATOM 1598 O O . THR A 1 205 ? 1.444 -35.909 -14.466 1.00 73.88 205 THR A O 1
ATOM 1601 N N . ALA A 1 206 ? 0.399 -33.957 -14.152 1.00 71.75 206 ALA A N 1
ATOM 1602 C CA . ALA A 1 206 ? -0.67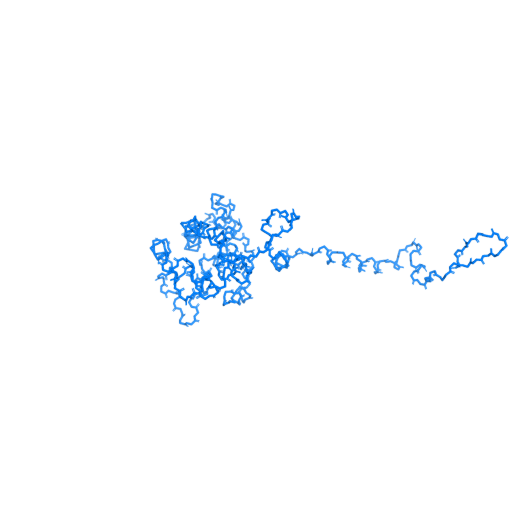0 -34.203 -15.121 1.00 71.75 206 ALA A CA 1
ATOM 1603 C C . ALA A 1 206 ? -0.126 -34.306 -16.552 1.00 71.75 206 ALA A C 1
ATOM 1605 O O . ALA A 1 206 ? -0.394 -35.294 -17.221 1.00 71.75 206 ALA A O 1
ATOM 1606 N N . VAL A 1 207 ? 0.728 -33.369 -16.975 1.00 79.50 207 VAL A N 1
ATOM 1607 C CA . VAL A 1 207 ? 1.402 -33.411 -18.284 1.00 79.50 207 VAL A CA 1
ATOM 1608 C C . VAL A 1 207 ? 2.313 -34.637 -18.397 1.00 79.50 207 VAL A C 1
ATOM 1610 O O . VAL A 1 207 ? 2.372 -35.272 -19.445 1.00 79.50 207 VAL A O 1
ATOM 1613 N N . ALA A 1 208 ? 3.020 -35.015 -17.327 1.00 78.56 208 ALA A N 1
ATOM 1614 C CA . ALA A 1 208 ? 3.825 -36.235 -17.313 1.00 78.56 208 ALA A CA 1
ATOM 1615 C C . ALA A 1 208 ? 2.958 -37.500 -17.439 1.00 78.56 208 ALA A C 1
ATOM 1617 O O . ALA A 1 208 ? 3.316 -38.400 -18.194 1.00 78.56 208 ALA A O 1
ATOM 1618 N N . ARG A 1 209 ? 1.811 -37.558 -16.747 1.00 81.12 209 ARG A N 1
ATOM 1619 C CA . ARG A 1 209 ? 0.830 -38.652 -16.852 1.00 81.12 209 ARG A CA 1
ATOM 1620 C C . ARG A 1 209 ? 0.214 -38.726 -18.245 1.00 81.12 209 ARG A C 1
ATOM 1622 O O . ARG A 1 209 ? 0.118 -39.810 -18.799 1.00 81.12 209 ARG A O 1
ATOM 1629 N N . GLU A 1 210 ? -0.144 -37.589 -18.824 1.00 82.19 210 GLU A N 1
ATOM 1630 C CA . GLU A 1 210 ? -0.680 -37.488 -20.180 1.00 82.19 210 GLU A CA 1
ATOM 1631 C C . GLU A 1 210 ? 0.349 -37.956 -21.220 1.00 82.19 210 GLU A C 1
ATOM 1633 O O . GLU A 1 210 ? 0.063 -38.821 -22.045 1.00 82.19 210 GLU A O 1
ATOM 1638 N N . ARG A 1 211 ? 1.599 -37.487 -21.124 1.00 84.38 211 ARG A N 1
ATOM 1639 C CA . ARG A 1 211 ? 2.701 -37.981 -21.968 1.00 84.38 211 ARG A CA 1
ATOM 1640 C C . ARG A 1 211 ? 2.932 -39.476 -21.787 1.00 84.38 211 ARG A C 1
ATOM 1642 O O . ARG A 1 211 ? 3.184 -40.167 -22.770 1.00 84.38 211 ARG A O 1
ATOM 1649 N N . ALA A 1 212 ? 2.858 -39.980 -20.556 1.00 78.50 212 ALA A N 1
ATOM 1650 C CA . ALA A 1 212 ? 2.970 -41.407 -20.286 1.00 78.50 212 ALA A CA 1
ATOM 1651 C C . ALA A 1 212 ? 1.817 -42.190 -20.932 1.00 78.50 212 ALA A C 1
ATOM 1653 O O . ALA A 1 212 ? 2.076 -43.238 -21.510 1.00 78.50 212 ALA A O 1
ATOM 1654 N N . TYR A 1 213 ? 0.589 -41.664 -20.914 1.00 78.38 213 TYR A N 1
ATOM 1655 C CA . TYR A 1 213 ? -0.571 -42.280 -21.559 1.00 78.38 213 TYR A CA 1
ATOM 1656 C C . TYR A 1 213 ? -0.392 -42.396 -23.077 1.00 78.38 213 TYR A C 1
ATOM 1658 O O . TYR A 1 213 ? -0.570 -43.478 -23.623 1.00 78.38 213 TYR A O 1
ATOM 1666 N N . TYR A 1 214 ? 0.053 -41.331 -23.751 1.00 81.19 214 TYR A N 1
ATOM 1667 C CA . TYR A 1 214 ? 0.299 -41.367 -25.199 1.00 81.19 214 TYR A CA 1
ATOM 1668 C C . TYR A 1 214 ? 1.533 -42.184 -25.594 1.00 81.19 214 TYR A C 1
ATOM 1670 O O . TYR A 1 214 ? 1.571 -42.774 -26.672 1.00 81.19 214 TYR A O 1
ATOM 1678 N N . LYS A 1 215 ? 2.556 -42.232 -24.733 1.00 81.88 215 LYS A N 1
ATOM 1679 C CA . LYS A 1 215 ? 3.769 -43.017 -24.985 1.00 81.88 215 LYS A CA 1
ATOM 1680 C C . LYS A 1 215 ? 3.562 -44.501 -24.701 1.00 81.88 215 LYS A C 1
ATOM 1682 O O . LYS A 1 215 ? 4.173 -45.321 -25.373 1.00 81.88 215 LYS A O 1
ATOM 1687 N N . CYS A 1 216 ? 2.720 -44.850 -23.727 1.00 75.94 216 CYS A N 1
ATOM 1688 C CA . CYS A 1 216 ? 2.525 -46.228 -23.282 1.00 75.94 216 CYS A CA 1
ATOM 1689 C C . CYS A 1 216 ? 2.290 -47.195 -24.461 1.00 75.94 216 CYS A C 1
ATOM 1691 O O . CYS A 1 216 ? 3.091 -48.118 -24.580 1.00 75.94 216 CYS A O 1
ATOM 1693 N N . PRO A 1 217 ? 1.356 -46.953 -25.407 1.00 76.25 217 PRO A N 1
ATOM 1694 C CA . PRO A 1 217 ? 1.071 -47.873 -26.514 1.00 76.25 217 PRO A CA 1
ATOM 1695 C C . PRO A 1 217 ? 2.242 -48.161 -27.462 1.00 76.25 217 PRO A C 1
ATOM 1697 O O . PRO A 1 217 ? 2.224 -49.180 -28.143 1.00 76.25 217 PRO A O 1
ATOM 1700 N N . THR A 1 218 ? 3.246 -47.280 -27.535 1.00 77.69 218 THR A N 1
ATOM 1701 C CA . THR A 1 218 ? 4.391 -47.420 -28.455 1.00 77.69 218 THR A CA 1
ATOM 1702 C C . THR A 1 218 ? 5.628 -48.028 -27.790 1.00 77.69 218 THR A C 1
ATOM 1704 O O . THR A 1 218 ? 6.649 -48.236 -28.445 1.00 77.69 218 THR A O 1
ATOM 1707 N N . LEU A 1 219 ? 5.562 -48.327 -26.489 1.00 72.75 219 LEU A N 1
ATOM 1708 C CA . LEU A 1 219 ? 6.659 -48.943 -25.750 1.00 72.75 219 LEU A CA 1
ATOM 1709 C C . LEU A 1 219 ? 6.651 -50.463 -25.928 1.00 72.75 219 LEU A C 1
ATOM 1711 O O . LEU A 1 219 ? 5.649 -51.117 -25.655 1.00 72.75 219 LEU A O 1
ATOM 1715 N N . ASN A 1 220 ? 7.809 -51.040 -26.261 1.00 72.12 220 ASN A N 1
ATOM 1716 C CA . ASN A 1 220 ? 8.024 -52.491 -26.336 1.00 72.12 220 ASN A CA 1
ATOM 1717 C C . ASN A 1 220 ? 8.160 -53.131 -24.934 1.00 72.12 220 ASN A C 1
ATOM 1719 O O . ASN A 1 220 ? 9.140 -53.797 -24.614 1.00 72.12 220 ASN A O 1
ATOM 1723 N N . THR A 1 221 ? 7.210 -52.825 -24.052 1.00 78.12 221 THR A N 1
ATOM 1724 C CA . THR A 1 221 ? 7.125 -53.330 -22.674 1.00 78.12 221 THR A CA 1
ATOM 1725 C C . THR A 1 221 ? 5.853 -54.157 -22.518 1.00 78.12 221 THR A C 1
ATOM 1727 O O . THR A 1 221 ? 4.999 -54.143 -23.396 1.00 78.12 221 THR A O 1
ATOM 1730 N N . TRP A 1 222 ? 5.674 -54.853 -21.394 1.00 76.62 222 TRP A N 1
ATOM 1731 C CA . TRP A 1 222 ? 4.424 -55.574 -21.126 1.00 76.62 222 TRP A CA 1
ATOM 1732 C C . TRP A 1 222 ? 3.231 -54.642 -20.826 1.00 76.62 222 TRP A C 1
ATOM 1734 O O . TRP A 1 222 ? 2.087 -55.090 -20.852 1.00 76.62 222 TRP A O 1
ATOM 1744 N N . MET A 1 223 ? 3.455 -53.349 -20.540 1.00 73.62 223 MET A N 1
ATOM 1745 C CA . MET A 1 223 ? 2.390 -52.426 -20.105 1.00 73.62 223 MET A CA 1
ATOM 1746 C C . MET A 1 223 ? 1.236 -52.249 -21.114 1.00 73.62 223 MET A C 1
ATOM 1748 O O . MET A 1 223 ? 0.085 -52.284 -20.675 1.00 73.62 223 MET A O 1
ATOM 1752 N N . PRO A 1 224 ? 1.464 -52.115 -22.438 1.00 75.31 224 PRO A N 1
ATOM 1753 C CA . PRO A 1 224 ? 0.379 -52.035 -23.424 1.00 75.31 224 PRO A CA 1
ATOM 1754 C C . PRO A 1 224 ? -0.494 -53.289 -23.460 1.00 75.31 224 PRO A C 1
ATOM 1756 O O . PRO A 1 224 ? -1.710 -53.190 -23.635 1.00 75.31 224 PRO A O 1
ATOM 1759 N N . ALA A 1 225 ? 0.108 -54.462 -23.238 1.00 75.19 225 ALA A N 1
ATOM 1760 C CA . ALA A 1 225 ? -0.619 -55.724 -23.155 1.00 75.19 225 ALA A CA 1
ATOM 1761 C C . ALA A 1 225 ? -1.554 -55.751 -21.933 1.00 75.19 225 ALA A C 1
ATOM 1763 O O . ALA A 1 225 ? -2.689 -56.202 -22.046 1.00 75.19 225 ALA A O 1
ATOM 1764 N N . LEU A 1 226 ? -1.143 -55.178 -20.794 1.00 73.25 226 LEU A N 1
ATOM 1765 C CA . LEU A 1 226 ? -2.027 -55.060 -19.627 1.00 73.25 226 LEU A CA 1
ATOM 1766 C C . LEU A 1 226 ? -3.138 -54.017 -19.780 1.00 73.25 226 LEU A C 1
ATOM 1768 O O . LEU A 1 226 ? -4.204 -54.190 -19.197 1.00 73.25 226 LEU A O 1
ATOM 1772 N N . MET A 1 227 ? -2.917 -52.929 -20.525 1.00 72.88 227 MET A N 1
ATOM 1773 C CA . MET A 1 227 ? -3.978 -51.936 -20.756 1.00 72.88 227 MET A CA 1
ATOM 1774 C C . MET A 1 227 ? -5.067 -52.458 -21.702 1.00 72.88 227 MET A C 1
ATOM 1776 O O . MET A 1 227 ? -6.223 -52.062 -21.579 1.00 72.88 227 MET A O 1
ATOM 1780 N N . THR A 1 228 ? -4.704 -53.340 -22.637 1.00 72.94 228 THR A N 1
ATOM 1781 C CA . THR A 1 228 ? -5.630 -53.955 -23.605 1.00 72.94 228 THR A CA 1
ATOM 1782 C C . THR A 1 228 ? -6.309 -55.211 -23.057 1.00 72.94 228 THR A C 1
ATOM 1784 O O . THR A 1 228 ? -7.474 -55.459 -23.363 1.00 72.94 228 THR A O 1
ATOM 1787 N N . ALA A 1 229 ? -5.624 -55.962 -22.194 1.00 74.38 229 ALA A N 1
ATOM 1788 C CA . ALA A 1 229 ? -6.163 -57.103 -21.467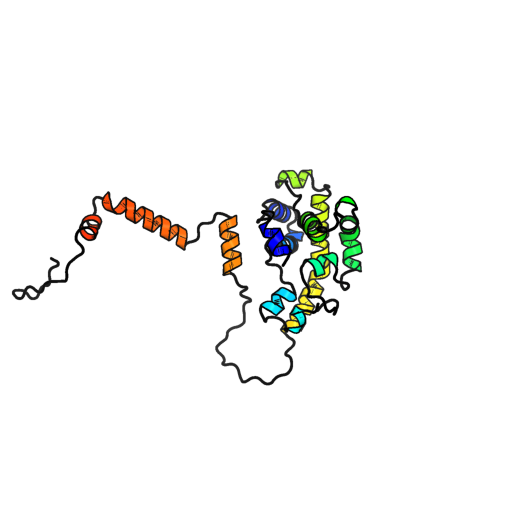 1.00 74.38 229 ALA A CA 1
ATOM 1789 C C . ALA A 1 229 ? -5.910 -56.922 -19.958 1.00 74.38 229 ALA A C 1
ATOM 1791 O O . ALA A 1 229 ? -4.940 -57.468 -19.423 1.00 74.38 229 ALA A O 1
ATOM 1792 N N . PRO A 1 230 ? -6.757 -56.149 -19.246 1.00 66.88 230 PRO A N 1
ATOM 1793 C CA . PRO A 1 230 ? -6.645 -56.039 -17.799 1.00 66.88 230 PRO A CA 1
ATOM 1794 C C . PRO A 1 230 ? -6.786 -57.432 -17.185 1.00 66.88 230 PRO A C 1
ATOM 1796 O O . PRO A 1 230 ? -7.700 -58.178 -17.547 1.00 66.88 230 PRO A O 1
ATOM 1799 N N . MET A 1 231 ? -5.873 -57.778 -16.273 1.00 68.31 231 MET A N 1
ATOM 1800 C CA . MET A 1 231 ? -5.849 -59.088 -15.622 1.00 68.31 231 MET A CA 1
ATOM 1801 C C . MET A 1 231 ? -7.228 -59.393 -15.036 1.00 68.31 231 MET A C 1
ATOM 1803 O O . MET A 1 231 ? -7.691 -58.716 -14.114 1.00 68.31 231 MET A O 1
ATOM 1807 N N . LYS A 1 232 ? -7.895 -60.413 -15.575 1.00 65.00 232 LYS A N 1
ATOM 1808 C CA . LYS A 1 232 ? -9.126 -60.929 -14.981 1.00 65.00 232 LYS A CA 1
ATOM 1809 C C . LYS A 1 232 ? -8.723 -61.833 -13.818 1.00 65.00 232 LYS A C 1
ATOM 1811 O O . LYS A 1 232 ? -7.737 -62.555 -13.894 1.00 65.00 232 LYS A O 1
ATOM 1816 N N . SER A 1 233 ? -9.450 -61.693 -12.713 1.00 61.19 233 SER A N 1
ATOM 1817 C CA . SER A 1 233 ? -9.265 -62.350 -11.410 1.00 61.19 233 SER A CA 1
ATOM 1818 C C . SER A 1 233 ? -8.458 -63.660 -11.395 1.00 61.19 233 SER A C 1
ATOM 1820 O O . SER A 1 233 ? -8.719 -64.580 -12.166 1.00 61.19 233 SER A O 1
ATOM 1822 N N . ARG A 1 234 ? -7.565 -63.774 -10.404 1.00 56.41 234 ARG A N 1
ATOM 1823 C CA . ARG A 1 234 ? -6.750 -64.952 -10.063 1.00 56.41 234 ARG A CA 1
ATOM 1824 C C . ARG A 1 234 ? -7.600 -66.233 -10.023 1.00 56.41 234 ARG A C 1
ATOM 1826 O O . ARG A 1 234 ? -8.465 -66.367 -9.159 1.00 56.41 234 ARG A O 1
ATOM 1833 N N . LEU A 1 235 ? -7.338 -67.176 -10.929 1.00 59.19 235 LEU A N 1
ATOM 1834 C CA . LEU A 1 235 ? -8.001 -68.482 -10.929 1.00 59.19 235 LEU A CA 1
ATOM 1835 C C . LEU A 1 235 ? -7.207 -69.475 -10.071 1.00 59.19 235 LEU A C 1
ATOM 1837 O O . LEU A 1 235 ? -5.996 -69.652 -10.225 1.00 59.19 235 LEU A O 1
ATOM 1841 N N . SER A 1 236 ? -7.916 -70.118 -9.147 1.00 51.78 236 SER A N 1
ATOM 1842 C CA . SER A 1 236 ? -7.412 -71.222 -8.330 1.00 51.78 236 SER A CA 1
ATOM 1843 C C . SER A 1 236 ? -7.357 -72.493 -9.178 1.00 51.78 236 SER A C 1
ATOM 1845 O O . SER A 1 236 ? -8.394 -72.987 -9.619 1.00 51.78 236 SER A O 1
ATOM 1847 N N . THR A 1 237 ? -6.160 -73.032 -9.427 1.00 55.69 237 THR A N 1
ATOM 1848 C CA . THR A 1 237 ? -6.020 -74.377 -9.997 1.00 55.69 237 THR A CA 1
ATOM 1849 C C . THR A 1 237 ? -5.912 -75.391 -8.868 1.00 55.69 237 THR A C 1
ATOM 1851 O O . THR A 1 237 ? -4.891 -75.484 -8.188 1.00 55.69 237 THR A O 1
ATOM 1854 N N . TRP A 1 238 ? -6.990 -76.155 -8.690 1.00 53.72 238 TRP A N 1
ATOM 1855 C CA . TRP A 1 238 ? -7.196 -77.091 -7.580 1.00 53.72 238 TRP A CA 1
ATOM 1856 C C . TRP A 1 238 ? -6.114 -78.183 -7.468 1.00 53.72 238 TRP A C 1
ATOM 1858 O O . TRP A 1 238 ? -5.874 -78.702 -6.388 1.00 53.72 238 TRP A O 1
ATOM 1868 N N . VAL A 1 239 ? -5.418 -78.501 -8.567 1.00 50.75 239 VAL A N 1
ATOM 1869 C CA . VAL A 1 239 ? -4.473 -79.631 -8.651 1.00 50.75 239 VAL A CA 1
ATOM 1870 C C . VAL A 1 239 ? -3.123 -79.365 -7.965 1.00 50.75 239 VAL A C 1
ATOM 1872 O O . VAL A 1 239 ? -2.444 -80.311 -7.587 1.00 50.75 239 VAL A O 1
ATOM 1875 N N . SER A 1 240 ? -2.715 -78.109 -7.768 1.00 58.44 240 SER A N 1
ATOM 1876 C CA . SER A 1 240 ? -1.381 -77.795 -7.218 1.00 58.44 240 SER A CA 1
ATOM 1877 C C . SER A 1 240 ? -1.370 -76.754 -6.100 1.00 58.44 240 SER A C 1
ATOM 1879 O O . SER A 1 240 ? -0.301 -76.434 -5.587 1.00 58.44 240 SER A O 1
ATOM 1881 N N . GLY A 1 241 ? -2.521 -76.177 -5.733 1.00 57.12 241 GLY A N 1
ATOM 1882 C CA . GLY A 1 241 ? -2.608 -75.105 -4.727 1.00 57.12 241 GLY A CA 1
ATOM 1883 C C . GLY A 1 241 ? -1.884 -73.803 -5.113 1.00 57.12 241 GLY A C 1
ATOM 1884 O O . GLY A 1 241 ? -1.987 -72.801 -4.407 1.00 57.12 241 GLY A O 1
ATOM 1885 N N . ALA A 1 242 ? -1.182 -73.782 -6.247 1.00 56.91 242 ALA A N 1
ATOM 1886 C CA . ALA A 1 242 ? -0.533 -72.609 -6.791 1.00 56.91 242 ALA A CA 1
ATOM 1887 C C . ALA A 1 242 ? -1.541 -71.800 -7.606 1.00 56.91 242 ALA A C 1
ATOM 1889 O O . ALA A 1 242 ? -2.271 -72.318 -8.450 1.00 56.91 242 ALA A O 1
ATOM 1890 N N . THR A 1 243 ? -1.571 -70.499 -7.366 1.00 51.44 243 THR A N 1
ATOM 1891 C CA . THR A 1 243 ? -2.387 -69.575 -8.148 1.00 51.44 243 THR A CA 1
ATOM 1892 C C . THR A 1 243 ? -1.599 -69.003 -9.302 1.00 51.44 243 THR A C 1
ATOM 1894 O O . THR A 1 243 ? -0.538 -68.415 -9.083 1.00 51.44 243 THR A O 1
ATOM 1897 N N . LYS A 1 244 ? -2.161 -69.103 -10.504 1.00 58.75 244 LYS A N 1
ATOM 1898 C CA . LYS A 1 244 ? -1.612 -68.482 -11.705 1.00 58.75 244 LYS A CA 1
ATOM 1899 C C . LYS A 1 244 ? -2.511 -67.344 -12.180 1.00 58.75 244 LYS A C 1
ATOM 1901 O O . LYS A 1 244 ? -3.731 -67.394 -12.017 1.00 58.75 244 LYS A O 1
ATOM 1906 N N . TRP A 1 245 ? -1.892 -66.323 -12.757 1.00 53.38 245 TRP A N 1
ATOM 1907 C CA . TRP A 1 245 ? -2.602 -65.276 -13.484 1.00 53.38 245 TRP A CA 1
ATOM 1908 C C . TRP A 1 245 ? -3.013 -65.841 -14.848 1.00 53.38 245 TRP A C 1
ATOM 1910 O O . TRP A 1 245 ? -2.209 -66.525 -15.487 1.00 53.38 245 TRP A O 1
ATOM 1920 N N . GLY A 1 246 ? -4.281 -65.652 -15.217 1.00 52.75 246 GLY A N 1
ATOM 1921 C CA . GLY A 1 246 ? -4.836 -66.031 -16.518 1.00 52.75 246 GLY A CA 1
ATOM 1922 C C . GLY A 1 246 ? -4.903 -64.835 -17.448 1.00 52.75 246 GLY A C 1
ATOM 1923 O O . GLY A 1 246 ? -5.089 -63.711 -16.928 1.00 52.75 246 GLY A O 1
#

Radius of gyration: 27.88 Å; chains: 1; bounding box: 37×98×58 Å

Organism: NCBI:txid133385

pLDDT: mean 72.79, std 17.14, range [34.22, 96.25]

Sequence (246 aa):
SKISEWISNNDIGFSRNLTDLELLYPEHSSVIQKIIKIRIGCFNTALKLAKSKTLADEYLNKCPFCNKFEPETVEHYLFKCSKWTDQRQSILGEYISQPNLIVPGSTCSKLLGTLLGEELKFNYAGILKNASTPAVKSVLSTAQFLTATSTTRAITFKELIVAPDSCPLDPKPQWYGDPIMGCGSSTALSRLRDELKIATVNTRTAVARERAYYKCPTLNTWMPALMTAPMKSRLSTWVSGATKWG

Secondary structure (DSSP, 8-state):
-HHHHHHHHTT----HHHHHHHHH-GGGHHHHHHHHHHHTT----HHHHHHTTSS-GGGGT--TTT--SS---HHIIIII-GGGHHHHHHHHHHHHT-GGG--TTTHHHHHHHHHTTTT----HHHHHHTTTSHHHHHHHHHHHHHHHHHHHHHHHHHHHHH---S----PPPTT---------HHHHHHHHHHHTT---HHHHHHHHHHHHHHHGGGSSSSHHHHHHS-----EE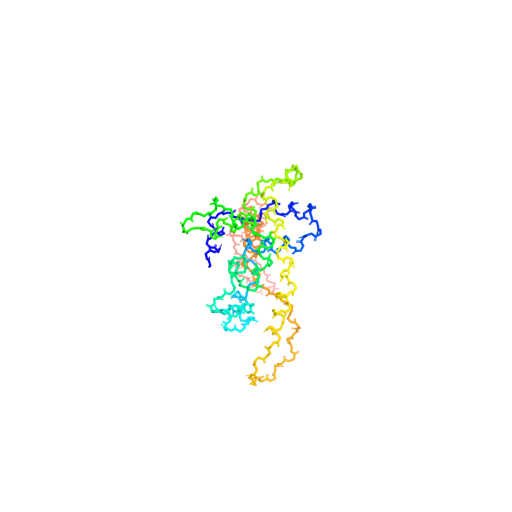-TTTS-EE--